Protein AF-A0A523V9A1-F1 (afdb_monomer_lite)

Structure (mmCIF, N/CA/C/O backbone):
data_AF-A0A523V9A1-F1
#
_entry.id   AF-A0A523V9A1-F1
#
loop_
_atom_site.group_PDB
_atom_site.id
_atom_site.type_symbol
_atom_site.label_atom_id
_atom_site.label_alt_id
_atom_site.label_comp_id
_atom_site.label_asym_id
_atom_site.label_entity_id
_atom_site.label_seq_id
_atom_site.pdbx_PDB_ins_code
_atom_site.Cartn_x
_atom_site.Cartn_y
_atom_site.Cartn_z
_atom_site.occupancy
_atom_site.B_iso_or_equiv
_atom_site.auth_seq_id
_atom_site.auth_comp_id
_atom_site.auth_asym_id
_atom_site.auth_atom_id
_atom_site.pdbx_PDB_model_num
ATOM 1 N N . MET A 1 1 ? -36.553 -9.693 14.184 1.00 57.09 1 MET A N 1
ATOM 2 C CA . MET A 1 1 ? -35.617 -10.616 14.860 1.00 57.09 1 MET A CA 1
ATOM 3 C C . MET A 1 1 ? -35.091 -9.866 16.069 1.00 57.09 1 MET A C 1
ATOM 5 O O . MET A 1 1 ? -34.384 -8.888 15.859 1.00 57.09 1 MET A O 1
ATOM 9 N N . SER A 1 2 ? -35.510 -10.232 17.284 1.00 58.56 2 SER A N 1
ATOM 10 C CA . SER A 1 2 ? -34.915 -9.674 18.503 1.00 58.56 2 SER A CA 1
ATOM 11 C C . SER A 1 2 ? -33.458 -10.123 18.578 1.00 58.56 2 SER A C 1
ATOM 13 O O . SER A 1 2 ? -33.131 -11.267 18.245 1.00 58.56 2 SER A O 1
ATOM 15 N N . ARG A 1 3 ? -32.565 -9.213 18.961 1.00 78.75 3 ARG A N 1
ATOM 16 C CA . ARG A 1 3 ? -31.188 -9.572 19.296 1.00 78.75 3 ARG A CA 1
ATOM 17 C C . ARG A 1 3 ? -31.178 -9.887 20.781 1.00 78.75 3 ARG A C 1
ATOM 19 O O . ARG A 1 3 ? -30.833 -9.022 21.558 1.00 78.75 3 ARG A O 1
ATOM 26 N N . ASP A 1 4 ? -31.614 -11.081 21.178 1.00 89.62 4 ASP A N 1
ATOM 27 C CA . ASP A 1 4 ? -31.551 -11.532 22.579 1.00 89.62 4 ASP A CA 1
ATOM 28 C C . ASP A 1 4 ? -30.144 -12.061 22.909 1.00 89.62 4 ASP A C 1
ATOM 30 O O . ASP A 1 4 ? -29.938 -13.245 23.189 1.00 89.62 4 ASP A O 1
ATOM 34 N N . PHE A 1 5 ? -29.144 -11.185 22.817 1.00 94.88 5 PHE A N 1
ATOM 35 C CA . PHE A 1 5 ? -27.746 -11.524 23.054 1.00 94.88 5 PHE A CA 1
ATOM 36 C C . PHE A 1 5 ? -27.387 -11.384 24.537 1.00 94.88 5 PHE A C 1
ATOM 38 O O . PHE A 1 5 ? -27.636 -10.362 25.176 1.00 94.88 5 PHE A O 1
ATOM 45 N N . LYS A 1 6 ? -26.738 -12.409 25.093 1.00 96.38 6 LYS A N 1
ATOM 46 C CA . LYS A 1 6 ? -26.170 -12.376 26.445 1.00 96.38 6 LYS A CA 1
ATOM 47 C C . LYS A 1 6 ? -24.732 -12.864 26.393 1.00 96.38 6 LYS A C 1
ATOM 49 O O . LYS A 1 6 ? -24.483 -13.990 25.966 1.00 96.38 6 LYS A O 1
ATOM 54 N N . GLY A 1 7 ? -23.808 -12.029 26.858 1.00 97.00 7 GLY A N 1
ATOM 55 C CA . GLY A 1 7 ? -22.405 -12.389 26.988 1.00 97.00 7 GLY A CA 1
ATOM 56 C C . GLY A 1 7 ? -22.193 -13.541 27.972 1.00 97.00 7 GLY A C 1
ATOM 57 O O . GLY A 1 7 ? -22.940 -13.704 28.940 1.00 97.00 7 GLY A O 1
ATOM 58 N N . SER A 1 8 ? -21.148 -14.339 27.748 1.00 98.00 8 SER A N 1
ATOM 59 C CA . SER A 1 8 ? -20.857 -15.545 28.540 1.00 98.00 8 SER A CA 1
ATOM 60 C C . SER A 1 8 ? -20.609 -15.277 30.030 1.00 98.00 8 SER A C 1
ATOM 62 O O . SER A 1 8 ? -20.878 -16.145 30.854 1.00 98.00 8 SER A O 1
ATOM 64 N N . LYS A 1 9 ? -20.153 -14.073 30.389 1.00 98.06 9 LYS A N 1
ATOM 65 C CA . LYS A 1 9 ? -19.881 -13.624 31.765 1.00 98.06 9 LYS A CA 1
ATOM 66 C C . LYS A 1 9 ? -20.969 -12.703 32.320 1.00 98.06 9 LYS A C 1
ATOM 68 O O . LYS A 1 9 ? -20.853 -12.211 33.444 1.00 98.06 9 LYS A O 1
ATOM 73 N N . TYR A 1 10 ? -22.041 -12.445 31.567 1.00 97.88 10 TYR A N 1
ATOM 74 C CA . TYR A 1 10 ? -23.097 -11.527 31.996 1.00 97.88 10 TYR A CA 1
ATOM 75 C C . TYR A 1 10 ? -23.791 -12.007 33.278 1.00 97.88 10 TYR A C 1
ATOM 77 O O . TYR A 1 10 ? -23.943 -11.228 34.215 1.00 97.88 10 TYR A O 1
ATOM 85 N N . ALA A 1 11 ? -24.163 -13.289 33.358 1.00 97.44 11 ALA A N 1
ATOM 86 C CA . ALA A 1 11 ? -24.919 -13.827 34.493 1.00 97.44 11 ALA A CA 1
ATOM 87 C C . ALA A 1 11 ? -24.170 -13.706 35.832 1.00 97.44 11 ALA A C 1
ATOM 89 O O . ALA A 1 11 ? -24.785 -13.373 36.843 1.00 97.44 11 ALA A O 1
ATOM 90 N N . GLU A 1 12 ? -22.856 -13.934 35.820 1.00 98.06 12 GLU A N 1
ATOM 91 C CA . GLU A 1 12 ? -21.980 -13.853 36.998 1.00 98.06 12 GLU A CA 1
ATOM 92 C C . GLU A 1 12 ? -21.682 -12.411 37.410 1.00 98.06 12 GLU A C 1
ATOM 94 O O . GLU A 1 12 ? -21.388 -12.136 38.569 1.00 98.06 12 GLU A O 1
ATOM 99 N N . THR A 1 13 ? -21.751 -11.479 36.458 1.00 97.75 13 THR A N 1
ATOM 100 C CA . THR A 1 13 ? -21.349 -10.092 36.687 1.00 97.75 13 THR A CA 1
ATOM 101 C C . THR A 1 13 ? -22.512 -9.126 36.766 1.00 97.75 13 THR A C 1
ATOM 103 O O . THR A 1 13 ? -22.253 -7.965 37.049 1.00 97.75 13 THR A O 1
ATOM 106 N N . LYS A 1 14 ? -23.761 -9.537 36.507 1.00 97.12 14 LYS A N 1
ATOM 107 C CA . LYS A 1 14 ? -24.939 -8.654 36.359 1.00 97.12 14 LYS A CA 1
ATOM 108 C C . LYS A 1 14 ? -25.148 -7.665 37.515 1.00 97.12 14 LYS A C 1
ATOM 110 O O . LYS A 1 14 ? -25.611 -6.557 37.265 1.00 97.12 14 LYS A O 1
ATOM 115 N N . ASP A 1 15 ? -24.749 -8.048 38.728 1.00 97.81 15 ASP A N 1
ATOM 116 C CA . ASP A 1 15 ? -24.923 -7.265 39.957 1.00 97.81 15 ASP A CA 1
ATOM 117 C C . ASP A 1 15 ? -23.703 -6.371 40.285 1.00 97.81 15 ASP A C 1
ATOM 119 O O . ASP A 1 15 ? -23.729 -5.628 41.263 1.00 97.81 15 ASP A O 1
ATOM 123 N N . LEU A 1 16 ? -22.637 -6.423 39.473 1.00 97.88 16 LEU A N 1
ATOM 124 C CA . LEU A 1 16 ? -21.429 -5.601 39.626 1.00 97.88 16 LEU A CA 1
ATOM 125 C C . LEU A 1 16 ? -21.593 -4.199 39.024 1.00 97.88 16 LEU A C 1
ATOM 127 O O . LEU A 1 16 ? -22.248 -4.026 37.987 1.00 97.88 16 LEU A O 1
ATOM 131 N N . ASP A 1 17 ? -20.904 -3.214 39.614 1.00 97.50 17 ASP A N 1
ATOM 132 C CA . ASP A 1 17 ? -20.808 -1.867 39.03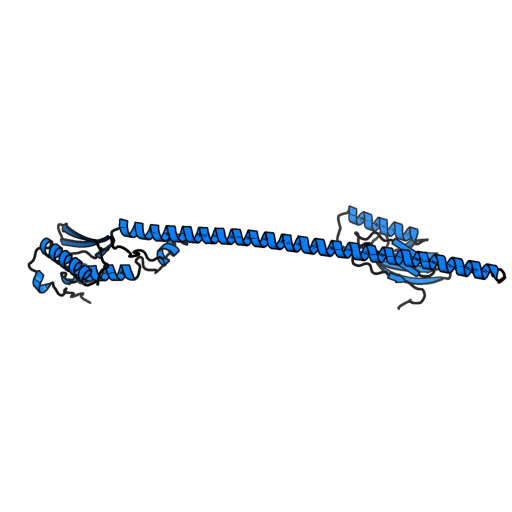8 1.00 97.50 17 ASP A CA 1
ATOM 133 C C . ASP A 1 17 ? -19.959 -1.876 37.757 1.00 97.50 17 ASP A C 1
ATOM 135 O O . ASP A 1 17 ? -19.010 -2.649 37.593 1.00 97.50 17 ASP A O 1
ATOM 139 N N . LEU A 1 18 ? -20.241 -0.941 36.848 1.00 97.69 18 LEU A N 1
ATOM 140 C CA . LEU A 1 18 ? -19.510 -0.814 35.588 1.00 97.69 18 LEU A CA 1
ATOM 141 C C . LEU A 1 18 ? -18.004 -0.578 35.800 1.00 97.69 18 LEU A C 1
ATOM 143 O O . LEU A 1 18 ? -17.189 -1.009 34.982 1.00 97.69 18 LEU A O 1
ATOM 147 N N . ALA A 1 19 ? -17.600 0.062 36.905 1.00 98.12 19 ALA A N 1
ATOM 148 C CA . ALA A 1 19 ? -16.185 0.225 37.228 1.00 98.12 19 ALA A CA 1
ATOM 149 C C . ALA A 1 19 ? -15.494 -1.112 37.547 1.00 98.12 19 ALA A C 1
ATOM 151 O O . ALA A 1 19 ? -14.312 -1.278 37.232 1.00 98.12 19 ALA A O 1
ATOM 152 N N . GLU A 1 20 ? -16.208 -2.065 38.149 1.00 98.25 20 GLU A N 1
ATOM 153 C CA . GLU A 1 20 ? -15.708 -3.411 38.441 1.00 98.25 20 GLU A CA 1
ATOM 154 C C . GLU A 1 20 ? -15.622 -4.239 37.161 1.00 98.25 20 GLU A C 1
ATOM 156 O O . GLU A 1 20 ? -14.578 -4.834 36.891 1.00 98.25 20 GLU A O 1
ATOM 161 N N . ILE A 1 21 ? -16.642 -4.163 36.303 1.00 98.25 21 ILE A N 1
ATOM 162 C CA . ILE A 1 21 ? -16.618 -4.774 34.965 1.00 98.25 21 ILE A CA 1
ATOM 163 C C . ILE A 1 21 ? -15.424 -4.256 34.163 1.00 98.25 21 ILE A C 1
ATOM 165 O O . ILE A 1 21 ? -14.657 -5.039 33.614 1.00 98.25 21 ILE A O 1
ATOM 169 N N . ALA A 1 22 ? -15.183 -2.943 34.157 1.00 98.38 22 ALA A N 1
ATOM 170 C CA . ALA A 1 22 ? -14.032 -2.371 33.468 1.00 98.38 22 ALA A CA 1
ATOM 171 C C . ALA A 1 22 ? -12.688 -2.879 34.031 1.00 98.38 22 ALA A C 1
ATOM 173 O O . ALA A 1 22 ? -11.691 -2.911 33.308 1.00 98.38 22 ALA A O 1
ATOM 174 N N . LYS A 1 23 ? -12.601 -3.253 35.316 1.00 98.50 23 LYS A N 1
ATOM 175 C CA . LYS A 1 23 ? -11.400 -3.910 35.872 1.00 98.50 23 LYS A CA 1
ATOM 176 C C . LYS A 1 23 ? -11.265 -5.341 35.350 1.00 98.50 23 LYS A C 1
ATOM 178 O O . LYS A 1 23 ? -10.160 -5.714 34.961 1.00 98.50 23 LYS A O 1
ATOM 183 N N . LEU A 1 24 ? -12.364 -6.095 35.295 1.00 98.38 24 LEU A N 1
ATOM 184 C CA . LEU A 1 24 ? -12.392 -7.463 34.770 1.00 98.38 24 LEU A CA 1
ATOM 185 C C . LEU A 1 24 ? -12.038 -7.511 33.276 1.00 98.38 24 LEU A C 1
ATOM 187 O O . LEU A 1 24 ? -11.145 -8.261 32.894 1.00 98.38 24 LEU A O 1
ATOM 191 N N . VAL A 1 25 ? -12.603 -6.619 32.456 1.00 98.44 25 VAL A N 1
ATOM 192 C CA . VAL A 1 25 ? -12.259 -6.479 31.026 1.00 98.44 25 VAL A CA 1
ATOM 193 C C . VAL A 1 25 ? -10.759 -6.226 30.843 1.00 98.44 25 VAL A C 1
ATOM 195 O O . VAL A 1 25 ? -10.104 -6.887 30.042 1.00 98.44 25 VAL A O 1
ATOM 198 N N . ARG A 1 26 ? -10.159 -5.317 31.627 1.00 98.69 26 ARG A N 1
ATOM 199 C CA . ARG A 1 26 ? -8.703 -5.081 31.575 1.00 98.69 26 ARG A CA 1
ATOM 200 C C . ARG A 1 26 ? -7.894 -6.318 31.978 1.00 98.69 26 ARG A C 1
ATOM 202 O O . ARG A 1 26 ? -6.799 -6.511 31.452 1.00 98.69 26 ARG A O 1
ATOM 209 N N . ALA A 1 27 ? -8.379 -7.111 32.933 1.00 98.44 27 ALA A N 1
ATOM 210 C CA . ALA A 1 27 ? -7.714 -8.339 33.361 1.00 98.44 27 ALA A CA 1
ATOM 211 C C . ALA A 1 27 ? -7.762 -9.412 32.263 1.00 98.44 27 ALA A C 1
ATOM 213 O O . ALA A 1 27 ? -6.731 -10.014 31.967 1.00 98.44 27 ALA A O 1
ATOM 214 N N . ASP A 1 28 ? -8.906 -9.576 31.603 1.00 98.50 28 ASP A N 1
ATOM 215 C CA . ASP A 1 28 ? -9.066 -10.505 30.484 1.00 98.50 28 ASP A CA 1
ATOM 216 C C . ASP A 1 28 ? -8.241 -10.103 29.265 1.00 98.50 28 ASP A C 1
ATOM 218 O O . ASP A 1 28 ? -7.576 -10.951 28.681 1.00 98.50 28 ASP A O 1
ATOM 222 N N . ILE A 1 29 ? -8.198 -8.813 28.911 1.00 98.50 29 ILE A N 1
ATOM 223 C CA . ILE A 1 29 ? -7.336 -8.332 27.820 1.00 98.50 29 ILE A CA 1
ATOM 224 C C . ILE A 1 29 ? -5.868 -8.670 28.121 1.00 98.50 29 ILE A C 1
ATOM 226 O O . ILE A 1 29 ? -5.145 -9.152 27.251 1.00 98.50 29 ILE A O 1
ATOM 230 N N . LYS A 1 30 ? -5.413 -8.487 29.369 1.00 98.50 30 LYS A N 1
ATOM 231 C CA . LYS A 1 30 ? -4.059 -8.899 29.780 1.00 98.50 30 LYS A CA 1
ATOM 232 C C . LYS A 1 30 ? -3.863 -10.414 29.697 1.00 98.50 30 LYS A C 1
ATOM 234 O O . LYS A 1 30 ? -2.776 -10.857 29.327 1.00 98.50 30 LYS A O 1
ATOM 239 N N . ALA A 1 31 ? -4.880 -11.199 30.045 1.00 98.31 31 ALA A N 1
ATOM 240 C CA . ALA A 1 31 ? -4.840 -12.651 29.917 1.00 98.31 31 ALA A CA 1
ATOM 241 C C . ALA A 1 31 ? -4.741 -13.081 28.444 1.00 98.31 31 ALA A C 1
ATOM 243 O O . ALA A 1 31 ? -3.895 -13.912 28.134 1.00 98.31 31 ALA A O 1
ATOM 244 N N . ALA A 1 32 ? -5.491 -12.447 27.539 1.00 98.31 32 ALA A N 1
ATOM 245 C CA . ALA A 1 32 ? -5.429 -12.680 26.096 1.00 98.31 32 ALA A CA 1
ATOM 246 C C . ALA A 1 32 ? -4.054 -12.317 25.501 1.00 98.31 32 ALA A C 1
ATOM 248 O O . ALA A 1 32 ? -3.497 -13.071 24.704 1.00 98.31 32 ALA A O 1
ATOM 249 N N . VAL A 1 33 ? -3.430 -11.218 25.950 1.00 98.31 33 VAL A N 1
ATOM 250 C CA . VAL A 1 33 ? -2.034 -10.886 25.585 1.00 98.31 33 VAL A CA 1
ATOM 251 C C . VAL A 1 33 ? -1.054 -11.955 26.087 1.00 98.31 33 VAL A C 1
ATOM 253 O O . VAL A 1 33 ? -0.094 -12.294 25.397 1.00 98.31 33 VAL A O 1
ATOM 256 N N . LYS A 1 34 ? -1.276 -12.508 27.287 1.00 98.12 34 LYS A N 1
ATOM 257 C CA . LYS A 1 34 ? -0.435 -13.578 27.849 1.00 98.12 34 LYS A CA 1
ATOM 258 C C . LYS A 1 34 ? -0.634 -14.916 27.126 1.00 98.12 34 LYS A C 1
ATOM 260 O O . LYS A 1 34 ? 0.340 -15.648 26.967 1.00 98.12 34 LYS A O 1
ATOM 265 N N . ALA A 1 35 ? -1.862 -15.222 26.713 1.00 98.12 35 ALA A N 1
ATOM 266 C CA . ALA A 1 35 ? -2.217 -16.422 25.958 1.00 98.12 35 ALA A CA 1
ATOM 267 C C . ALA A 1 35 ? -1.700 -16.381 24.510 1.00 98.12 35 ALA A C 1
ATOM 269 O O . ALA A 1 35 ? -1.465 -17.428 23.916 1.00 98.12 35 ALA A O 1
ATOM 270 N N . GLY A 1 36 ? -1.450 -15.181 23.976 1.00 97.88 36 GLY A N 1
ATOM 271 C CA . GLY A 1 36 ? -0.972 -14.974 22.609 1.00 97.88 36 GLY A CA 1
ATOM 272 C C . GLY A 1 36 ? -2.086 -14.699 21.599 1.00 97.88 36 GLY A C 1
ATOM 273 O O . GLY A 1 36 ? -1.794 -14.553 20.415 1.00 97.88 36 GLY A O 1
ATOM 274 N N . ASP A 1 37 ? -3.335 -14.568 22.053 1.00 98.00 37 ASP A N 1
ATOM 275 C CA . ASP A 1 37 ? -4.468 -14.186 21.201 1.00 98.00 37 ASP A CA 1
ATOM 276 C C . ASP A 1 37 ? -4.298 -12.752 20.671 1.00 98.00 37 ASP A C 1
ATOM 278 O O . ASP A 1 37 ? -4.617 -12.446 19.515 1.00 98.00 37 ASP A O 1
ATOM 282 N N . LEU A 1 38 ? -3.725 -11.884 21.514 1.00 98.12 38 LEU A N 1
ATOM 283 C CA . LEU A 1 38 ? -3.325 -10.518 21.186 1.00 98.12 38 LEU A CA 1
ATOM 284 C C . LEU A 1 38 ? -1.790 -10.401 21.089 1.00 98.12 38 LEU A C 1
ATOM 286 O O . LEU A 1 38 ? -1.081 -11.030 21.881 1.00 98.12 38 LEU A O 1
ATOM 290 N N . PRO A 1 39 ? -1.248 -9.562 20.182 1.00 98.00 39 PRO A N 1
ATOM 291 C CA . PRO A 1 39 ? 0.193 -9.348 20.065 1.00 98.00 39 PRO A CA 1
ATOM 292 C C . PRO A 1 39 ? 0.844 -8.881 21.374 1.00 98.00 39 PRO A C 1
ATOM 294 O O . PRO A 1 39 ? 0.275 -8.093 22.143 1.00 98.00 39 PRO A O 1
ATOM 297 N N . LYS A 1 40 ? 2.077 -9.338 21.622 1.00 98.00 40 LYS A N 1
ATOM 298 C CA . LYS A 1 40 ? 2.853 -8.932 22.801 1.00 98.00 40 LYS A CA 1
ATOM 299 C C . LYS A 1 40 ? 3.091 -7.421 22.785 1.00 98.00 40 LYS A C 1
ATOM 301 O O . LYS A 1 40 ? 3.484 -6.857 21.772 1.00 98.00 40 LYS A O 1
ATOM 306 N N . GLY A 1 41 ? 2.881 -6.777 23.932 1.00 97.19 41 GLY A N 1
ATOM 307 C CA . GLY A 1 41 ? 3.038 -5.326 24.073 1.00 97.19 41 GLY A CA 1
ATOM 308 C C . GLY A 1 41 ? 1.792 -4.511 23.719 1.00 97.19 41 GLY A C 1
ATOM 309 O O . GLY A 1 41 ? 1.856 -3.287 23.780 1.00 97.19 41 GLY A O 1
ATOM 310 N N . THR A 1 42 ? 0.661 -5.156 23.406 1.00 98.38 42 THR A N 1
ATOM 311 C CA . THR A 1 42 ? -0.611 -4.450 23.194 1.00 98.38 42 THR A CA 1
ATOM 312 C C . THR A 1 42 ? -1.021 -3.678 24.453 1.00 98.38 42 THR A C 1
ATOM 314 O O . THR A 1 42 ? -1.140 -4.256 25.538 1.00 98.38 42 THR A O 1
ATOM 317 N N . LYS A 1 43 ? -1.251 -2.368 24.314 1.00 98.50 43 LYS A N 1
ATOM 318 C CA . LYS A 1 43 ? -1.756 -1.485 25.373 1.00 98.50 43 LYS A CA 1
ATOM 319 C C . LYS A 1 43 ? -3.184 -1.064 25.055 1.00 98.50 43 LYS A C 1
ATOM 321 O O . LYS A 1 43 ? -3.491 -0.655 23.937 1.00 98.50 43 LYS A O 1
ATOM 326 N N . THR A 1 44 ? -4.045 -1.125 26.065 1.00 98.50 44 THR A N 1
ATOM 327 C CA . THR A 1 44 ? -5.465 -0.782 25.943 1.00 98.50 44 THR A CA 1
ATOM 328 C C . THR A 1 44 ? -5.906 0.175 27.045 1.00 98.50 44 THR A C 1
ATOM 330 O O . THR A 1 44 ? -5.554 -0.007 28.213 1.00 98.50 44 THR A O 1
ATOM 333 N N . SER A 1 45 ? -6.747 1.146 26.697 1.00 98.38 45 SER A N 1
ATOM 334 C CA . SER A 1 45 ? -7.459 2.031 27.614 1.00 98.38 45 SER A CA 1
ATOM 335 C C . SER A 1 45 ? -8.935 1.649 27.634 1.00 98.38 45 SER A C 1
ATOM 337 O O . SER A 1 45 ? -9.632 1.802 26.640 1.00 98.38 45 SER A O 1
ATOM 339 N N . VAL A 1 46 ? -9.421 1.153 28.770 1.00 98.56 46 VAL A N 1
ATOM 340 C CA . VAL A 1 46 ? -10.859 0.921 28.974 1.00 98.56 46 VAL A CA 1
ATOM 341 C C . VAL A 1 46 ? -11.416 2.124 29.722 1.00 98.56 46 VAL A C 1
ATOM 343 O O . VAL A 1 46 ? -10.952 2.413 30.831 1.00 98.56 46 VAL A O 1
ATOM 346 N N . ARG A 1 47 ? -12.373 2.838 29.130 1.00 98.38 47 ARG A N 1
ATOM 347 C CA . ARG A 1 47 ? -13.002 4.029 29.717 1.00 98.38 47 ARG A CA 1
ATOM 348 C C . ARG A 1 47 ? -14.489 3.796 29.920 1.00 98.38 47 ARG A C 1
ATOM 350 O O . ARG A 1 47 ? -15.139 3.184 29.082 1.00 98.38 47 ARG A O 1
ATOM 357 N N . ILE A 1 48 ? -14.997 4.308 31.037 1.00 98.38 48 ILE A N 1
ATOM 358 C CA . ILE A 1 48 ? -16.427 4.337 31.337 1.00 98.38 48 ILE A CA 1
ATOM 359 C C . ILE A 1 48 ? -16.951 5.758 31.158 1.00 98.38 48 ILE A C 1
ATOM 361 O O . ILE A 1 48 ? -16.237 6.726 31.428 1.00 98.38 48 ILE A O 1
ATOM 365 N N . SER A 1 49 ? -18.196 5.906 30.732 1.00 98.00 49 SER A N 1
ATOM 366 C CA . SER A 1 49 ? -18.912 7.182 30.776 1.00 98.00 49 SER A CA 1
ATOM 367 C C . SER A 1 49 ? -20.335 6.939 31.254 1.00 98.00 49 SER A C 1
ATOM 369 O O . SER A 1 49 ? -20.948 5.943 30.890 1.00 98.00 49 SER A O 1
ATOM 371 N N . ARG A 1 50 ? -20.848 7.822 32.111 1.00 97.56 50 ARG A N 1
ATOM 372 C CA . ARG A 1 50 ? -22.214 7.759 32.646 1.00 97.56 50 ARG A CA 1
ATOM 373 C C . ARG A 1 50 ? -22.951 9.022 32.219 1.00 97.56 50 ARG A C 1
ATOM 375 O O . ARG A 1 50 ? -22.383 10.108 32.301 1.00 97.56 50 ARG A O 1
ATOM 382 N N . TYR A 1 51 ? -24.183 8.877 31.759 1.00 96.25 51 TYR A N 1
ATOM 383 C CA . TYR A 1 51 ? -25.044 9.971 31.313 1.00 96.25 51 TYR A CA 1
ATOM 384 C C . TYR A 1 51 ? -26.495 9.683 31.716 1.00 96.25 51 TYR A C 1
ATOM 386 O O . TYR A 1 51 ? -26.820 8.574 32.129 1.00 96.25 51 TYR A O 1
ATOM 394 N N . SER A 1 52 ? -27.380 10.679 31.630 1.00 93.56 52 SER A N 1
ATOM 395 C CA . SER A 1 52 ? -28.722 10.624 32.240 1.00 93.56 52 SER A CA 1
ATOM 396 C C . SER A 1 52 ? -29.598 9.446 31.795 1.00 93.56 52 SER A C 1
ATOM 398 O O . SER A 1 52 ? -30.517 9.079 32.515 1.00 93.56 52 SER A O 1
ATOM 400 N N . MET A 1 53 ? -29.314 8.849 30.635 1.00 91.12 53 MET A N 1
ATOM 401 C CA . MET A 1 53 ? -30.094 7.756 30.041 1.00 91.12 53 MET A CA 1
ATOM 402 C C . MET A 1 53 ? -29.278 6.478 29.814 1.00 91.12 53 MET A C 1
ATOM 404 O O . MET A 1 53 ? -29.705 5.599 29.070 1.00 91.12 53 MET A O 1
ATOM 408 N N . GLY A 1 54 ? -28.088 6.361 30.407 1.00 94.88 54 GLY A N 1
ATOM 409 C CA . GLY A 1 54 ? -27.281 5.165 30.220 1.00 94.88 54 GLY A CA 1
ATOM 410 C C . GLY A 1 54 ? -25.821 5.313 30.608 1.00 94.88 54 GLY A C 1
ATOM 411 O O . GLY A 1 54 ? -25.386 6.242 31.290 1.00 94.88 54 GLY A O 1
ATOM 412 N N . GLN A 1 55 ? -25.049 4.334 30.169 1.00 97.69 55 GLN A N 1
ATOM 413 C CA . GLN A 1 55 ? -23.628 4.249 30.441 1.00 97.69 55 GLN A CA 1
ATOM 414 C C . GLN A 1 55 ? -22.921 3.598 29.260 1.00 97.69 55 GLN A C 1
ATOM 416 O O . GLN A 1 55 ? -23.515 2.793 28.542 1.00 97.69 55 GLN A O 1
ATOM 421 N N . SER A 1 56 ? -21.654 3.938 29.059 1.00 97.88 56 SER A N 1
ATOM 422 C CA . SER A 1 56 ? -20.808 3.310 28.055 1.00 97.88 56 SER A CA 1
ATOM 423 C C . SER A 1 56 ? -19.511 2.771 28.639 1.00 97.88 56 SER A C 1
ATOM 425 O O . SER A 1 56 ? -18.988 3.297 29.625 1.00 97.88 56 SER A O 1
ATOM 427 N N . LEU A 1 57 ? -19.002 1.713 28.014 1.00 98.38 57 LEU A N 1
ATOM 428 C CA . LEU A 1 57 ? -17.703 1.111 28.263 1.00 98.38 57 LEU A CA 1
ATOM 429 C C . LEU A 1 57 ? -17.012 0.916 26.912 1.00 98.38 57 LEU A C 1
ATOM 431 O O . LEU A 1 57 ? -17.406 0.072 26.113 1.00 98.38 57 LEU A O 1
ATOM 435 N N . THR A 1 58 ? -15.976 1.711 26.662 1.00 98.44 58 THR A N 1
ATOM 436 C CA . THR A 1 58 ? -15.217 1.687 25.405 1.00 98.44 58 THR A CA 1
ATOM 437 C C . THR A 1 58 ? -13.806 1.183 25.671 1.00 98.44 58 THR A C 1
ATOM 439 O O . THR A 1 58 ? -13.125 1.688 26.571 1.00 98.44 58 THR A O 1
ATOM 442 N N . ALA A 1 59 ? -13.360 0.202 24.888 1.00 98.56 59 ALA A N 1
ATOM 443 C CA . ALA A 1 59 ? -12.008 -0.339 24.931 1.00 98.56 59 ALA A CA 1
ATOM 444 C C . ALA A 1 59 ? -11.193 0.186 23.740 1.00 98.56 59 ALA A C 1
ATOM 446 O O . ALA A 1 59 ? -11.385 -0.216 22.599 1.00 98.56 59 ALA A O 1
ATOM 447 N N . THR A 1 60 ? -10.256 1.092 23.997 1.00 98.62 60 THR A N 1
ATOM 448 C CA . THR A 1 60 ? -9.404 1.678 22.957 1.00 98.62 60 THR A CA 1
ATOM 449 C C . THR A 1 60 ? -8.018 1.047 22.980 1.00 98.62 60 THR A C 1
ATOM 451 O O . THR A 1 60 ? -7.341 1.075 24.007 1.00 98.62 60 THR A O 1
ATOM 454 N N . ILE A 1 61 ? -7.560 0.511 21.855 1.00 98.69 61 ILE A N 1
ATOM 455 C CA . ILE A 1 61 ? -6.201 -0.001 21.676 1.00 98.69 61 ILE A CA 1
ATOM 456 C C . ILE A 1 61 ? -5.291 1.182 21.344 1.00 98.69 61 ILE A C 1
ATOM 458 O O . ILE A 1 61 ? -5.409 1.794 20.284 1.00 98.69 61 ILE A O 1
ATOM 462 N N . THR A 1 62 ? -4.401 1.528 22.271 1.00 98.50 62 THR A N 1
ATOM 463 C CA . THR A 1 62 ? -3.517 2.697 22.146 1.00 98.50 62 THR A CA 1
ATOM 464 C C . THR A 1 62 ? -2.176 2.352 21.509 1.00 98.50 62 THR A C 1
ATOM 466 O O . THR A 1 62 ? -1.502 3.219 20.968 1.00 98.50 62 THR A O 1
ATOM 469 N N . GLU A 1 63 ? -1.751 1.093 21.610 1.00 98.19 63 GLU A N 1
ATOM 470 C CA . GLU A 1 63 ? -0.489 0.625 21.041 1.00 98.19 63 GLU A CA 1
ATOM 471 C C . GLU A 1 63 ? -0.576 -0.874 20.755 1.00 98.19 63 GLU A C 1
ATOM 473 O O . GLU A 1 63 ? -1.088 -1.628 21.582 1.00 98.19 63 GLU A O 1
ATOM 478 N N . CYS A 1 64 ? -0.066 -1.308 19.604 1.00 97.94 64 CYS A N 1
ATOM 479 C CA . CYS A 1 64 ? 0.060 -2.718 19.242 1.00 97.94 64 CYS A CA 1
ATOM 480 C C . CYS A 1 64 ? 1.325 -2.893 18.378 1.00 97.94 64 CYS A C 1
ATOM 482 O O . CYS A 1 64 ? 1.271 -2.679 17.167 1.00 97.94 64 CYS A O 1
ATOM 484 N N . PRO A 1 65 ? 2.493 -3.171 18.987 1.00 97.19 65 PRO A N 1
ATOM 485 C CA . PRO A 1 65 ? 3.763 -3.204 18.264 1.00 97.19 65 PRO A CA 1
ATOM 486 C C . PRO A 1 65 ? 3.781 -4.236 17.131 1.00 97.19 65 PRO A C 1
ATOM 488 O O . PRO A 1 65 ? 3.352 -5.374 17.316 1.00 97.19 65 PRO A O 1
ATOM 491 N N . GLY A 1 66 ? 4.317 -3.842 15.972 1.00 95.75 66 GLY A N 1
ATOM 492 C CA . GLY A 1 66 ? 4.450 -4.706 14.792 1.00 95.75 66 GLY A CA 1
ATOM 493 C C . GLY A 1 66 ? 3.157 -4.938 14.006 1.00 95.75 66 GLY A C 1
ATOM 494 O O . GLY A 1 66 ? 3.175 -5.677 13.027 1.00 95.75 66 GLY A O 1
ATOM 495 N N . LEU A 1 67 ? 2.046 -4.319 14.413 1.00 97.75 67 LEU A N 1
ATOM 496 C CA . LEU A 1 67 ? 0.775 -4.411 13.710 1.00 97.75 67 LEU A CA 1
ATOM 497 C C . LEU A 1 67 ? 0.584 -3.202 12.789 1.00 97.75 67 LEU A C 1
ATOM 499 O O . LEU A 1 67 ? 0.550 -2.063 13.253 1.00 97.75 67 LEU A O 1
ATOM 503 N N . ILE A 1 68 ? 0.377 -3.466 11.501 1.00 97.62 68 ILE A N 1
ATOM 504 C CA . ILE A 1 68 ? -0.084 -2.461 10.540 1.00 97.62 68 ILE A CA 1
ATOM 505 C C . ILE A 1 68 ? -1.604 -2.352 10.685 1.00 97.62 68 ILE A C 1
ATOM 507 O O . ILE A 1 68 ? -2.331 -3.304 10.396 1.00 97.62 68 ILE A O 1
ATOM 511 N N . VAL A 1 69 ? -2.085 -1.212 11.181 1.00 98.12 69 VAL A N 1
ATOM 512 C CA . VAL A 1 69 ? -3.501 -1.008 11.520 1.00 98.12 69 VAL A CA 1
ATOM 513 C C . VAL A 1 69 ? -4.332 -0.739 10.274 1.00 98.12 69 VAL A C 1
ATOM 515 O O . VAL A 1 69 ? -5.357 -1.384 10.054 1.00 98.12 69 VAL A O 1
ATOM 518 N N . ALA A 1 70 ? -3.888 0.209 9.454 1.00 98.31 70 ALA A N 1
ATOM 519 C CA . ALA A 1 70 ? -4.602 0.600 8.251 1.00 98.31 70 ALA A CA 1
ATOM 520 C C . ALA A 1 70 ? -4.415 -0.432 7.135 1.00 98.31 70 ALA A C 1
ATOM 522 O O . ALA A 1 70 ? -3.347 -1.021 6.984 1.00 98.31 70 ALA A O 1
ATOM 523 N N . ASN A 1 71 ? -5.457 -0.646 6.337 1.00 98.38 71 ASN A N 1
ATOM 524 C CA . ASN A 1 71 ? -5.361 -1.489 5.155 1.00 98.38 71 ASN A CA 1
ATOM 525 C C . ASN A 1 71 ? -4.494 -0.801 4.076 1.00 98.38 71 ASN A C 1
ATOM 527 O O . ASN A 1 71 ? -4.894 0.261 3.589 1.00 98.38 71 ASN A O 1
ATOM 531 N N . PRO A 1 72 ? -3.352 -1.386 3.657 1.00 98.31 72 PRO A N 1
ATOM 532 C CA . PRO A 1 72 ? -2.477 -0.765 2.664 1.00 98.31 72 PRO A CA 1
ATOM 533 C C . PRO A 1 72 ? -3.162 -0.479 1.328 1.00 98.31 72 PRO A C 1
ATOM 535 O O . PRO A 1 72 ? -2.950 0.587 0.755 1.00 98.31 72 PRO A O 1
ATOM 538 N N . ASP A 1 73 ? -4.034 -1.378 0.866 1.00 98.19 73 ASP A N 1
ATOM 539 C CA . ASP A 1 73 ? -4.757 -1.202 -0.398 1.00 98.19 73 ASP A CA 1
ATOM 540 C C . ASP A 1 73 ? -5.749 -0.042 -0.314 1.00 98.19 73 ASP A C 1
ATOM 542 O O . ASP A 1 73 ? -5.940 0.695 -1.280 1.00 98.19 73 ASP A O 1
ATOM 546 N N . ARG A 1 74 ? -6.357 0.156 0.863 1.00 98.12 74 ARG A N 1
ATOM 547 C CA . ARG A 1 74 ? -7.248 1.292 1.105 1.00 98.12 74 ARG A CA 1
ATOM 548 C C . ARG A 1 74 ? -6.472 2.605 1.104 1.00 98.12 74 ARG A C 1
ATOM 550 O O . ARG A 1 74 ? -6.907 3.547 0.457 1.00 98.12 74 ARG A O 1
ATOM 557 N N . VAL A 1 75 ? -5.323 2.649 1.781 1.00 98.25 75 VAL A N 1
ATOM 558 C CA . VAL A 1 75 ? -4.457 3.840 1.800 1.00 98.25 75 VAL A CA 1
ATOM 559 C C . VAL A 1 75 ? -3.982 4.183 0.392 1.00 98.25 75 VAL A C 1
ATOM 561 O O . VAL A 1 75 ? -4.002 5.350 0.016 1.00 98.25 75 VAL A O 1
ATOM 564 N N . ARG A 1 76 ? -3.607 3.177 -0.405 1.00 97.81 76 ARG A N 1
ATOM 565 C CA . ARG A 1 76 ? -3.243 3.372 -1.810 1.00 97.81 76 ARG A CA 1
ATOM 566 C C . ARG A 1 76 ? -4.405 3.931 -2.627 1.00 97.81 76 ARG A C 1
ATOM 568 O O . ARG A 1 76 ? -4.220 4.911 -3.335 1.00 97.81 76 ARG A O 1
ATOM 575 N N . PHE A 1 77 ? -5.598 3.353 -2.490 1.00 98.00 77 PHE A N 1
ATOM 576 C CA . PHE A 1 77 ? -6.796 3.862 -3.156 1.00 98.00 77 PHE A CA 1
ATOM 577 C C . PHE A 1 77 ? -7.077 5.324 -2.785 1.00 98.00 77 PHE A C 1
ATOM 579 O O . PHE A 1 77 ? -7.314 6.132 -3.671 1.00 98.00 77 PHE A O 1
ATOM 586 N N . ASP A 1 78 ? -7.004 5.676 -1.498 1.00 97.25 78 ASP A N 1
ATOM 587 C CA . ASP A 1 78 ? -7.259 7.046 -1.035 1.00 97.25 78 ASP A CA 1
ATOM 588 C C . ASP A 1 78 ? -6.185 8.046 -1.534 1.00 97.25 78 ASP A C 1
ATOM 590 O O . ASP A 1 78 ? -6.459 9.242 -1.613 1.00 97.25 78 ASP A O 1
ATOM 594 N N . LEU A 1 79 ? -4.970 7.582 -1.869 1.00 96.12 79 LEU A N 1
ATOM 595 C CA . LEU A 1 79 ? -3.927 8.394 -2.514 1.00 96.12 79 LEU A CA 1
ATOM 596 C C . LEU A 1 79 ? -4.181 8.580 -4.015 1.00 96.12 79 LEU A C 1
ATOM 598 O O . LEU A 1 79 ? -4.006 9.684 -4.528 1.00 96.12 79 LEU A O 1
ATOM 602 N N . ASP A 1 80 ? -4.591 7.512 -4.700 1.00 96.94 80 ASP A N 1
ATOM 603 C CA . ASP A 1 80 ? -4.825 7.507 -6.146 1.00 96.94 80 ASP A CA 1
ATOM 604 C C . ASP A 1 80 ? -6.144 8.225 -6.521 1.00 96.94 80 ASP A C 1
ATOM 606 O O . ASP A 1 80 ? -6.206 8.911 -7.543 1.00 96.94 80 ASP A O 1
ATOM 610 N N . ASP A 1 81 ? -7.190 8.099 -5.695 1.00 97.69 81 ASP A N 1
ATOM 611 C CA . ASP A 1 81 ? -8.507 8.727 -5.874 1.00 97.69 81 ASP A CA 1
ATOM 612 C C . ASP A 1 81 ? -9.111 9.205 -4.529 1.00 97.69 81 ASP A C 1
ATOM 614 O O . ASP A 1 81 ? -9.972 8.537 -3.945 1.00 97.69 81 ASP A O 1
ATOM 618 N N . PRO A 1 82 ? -8.714 10.395 -4.026 1.00 96.00 82 PRO A N 1
ATOM 619 C CA . PRO A 1 82 ? -9.166 10.926 -2.732 1.00 96.00 82 PRO A CA 1
ATOM 620 C C . PRO A 1 82 ? -10.678 11.172 -2.616 1.00 96.00 82 PRO A C 1
ATOM 622 O O . PRO A 1 82 ? -11.198 11.360 -1.513 1.00 96.00 82 PRO A O 1
ATOM 625 N N . HIS A 1 83 ? -11.387 11.233 -3.745 1.00 96.56 83 HIS A N 1
ATOM 626 C CA . HIS A 1 83 ? -12.836 11.440 -3.802 1.00 96.56 83 HIS A CA 1
ATOM 627 C C . HIS A 1 83 ? -13.594 10.174 -4.218 1.00 96.56 83 HIS A C 1
ATOM 629 O O . HIS A 1 83 ? -14.825 10.189 -4.295 1.00 96.56 83 HIS A O 1
ATOM 635 N N . GLY A 1 84 ? -12.869 9.083 -4.458 1.00 96.69 84 GLY A N 1
ATOM 636 C CA . GLY A 1 84 ? -13.414 7.808 -4.869 1.00 96.69 84 GLY A CA 1
ATOM 637 C C . GLY A 1 84 ? -14.182 7.101 -3.758 1.00 96.69 84 GLY A C 1
ATOM 638 O O . GLY A 1 84 ? -13.898 7.214 -2.563 1.00 96.69 84 GLY A O 1
ATOM 639 N N . HIS A 1 85 ? -15.156 6.294 -4.166 1.00 96.94 85 HIS A N 1
ATOM 640 C CA . HIS A 1 85 ? -15.826 5.353 -3.278 1.00 96.94 85 HIS A CA 1
ATOM 641 C C . HIS A 1 85 ? -15.231 3.959 -3.467 1.00 96.94 85 HIS A C 1
ATOM 643 O O . HIS A 1 85 ? -15.117 3.471 -4.588 1.00 96.94 85 HIS A O 1
ATOM 649 N N . THR A 1 86 ? -14.901 3.286 -2.366 1.00 97.56 86 THR A N 1
ATOM 650 C CA . THR A 1 86 ? -14.430 1.898 -2.395 1.00 97.56 86 THR A CA 1
ATOM 651 C C . THR A 1 86 ? -15.010 1.089 -1.244 1.00 97.56 86 THR A C 1
ATOM 653 O O . THR A 1 86 ? -15.311 1.622 -0.173 1.00 97.56 86 THR A O 1
ATOM 656 N N . THR A 1 87 ? -15.156 -0.214 -1.476 1.00 98.00 87 THR A N 1
ATOM 657 C CA . THR A 1 87 ? -15.583 -1.213 -0.489 1.00 98.00 87 THR A CA 1
ATOM 658 C C . THR A 1 87 ? -14.407 -1.823 0.272 1.00 98.00 87 THR A C 1
ATOM 660 O O . THR A 1 87 ? -14.611 -2.732 1.075 1.00 98.00 87 THR A O 1
ATOM 663 N N . LEU A 1 88 ? -13.174 -1.372 0.009 1.00 98.06 88 LEU A N 1
ATOM 664 C CA . LEU A 1 88 ? -11.997 -1.835 0.739 1.00 98.06 88 LEU A CA 1
ATOM 665 C C . LEU A 1 88 ? -12.146 -1.518 2.237 1.00 98.06 88 LEU A C 1
ATOM 667 O O . LEU A 1 88 ? -12.491 -0.380 2.583 1.00 98.06 88 LEU A O 1
ATOM 671 N N . PRO A 1 89 ? -11.881 -2.493 3.128 1.00 98.06 89 PRO A N 1
ATOM 672 C CA . PRO A 1 89 ? -11.993 -2.281 4.563 1.00 98.06 89 PRO A CA 1
ATOM 673 C C . PRO A 1 89 ? -10.954 -1.262 5.034 1.00 98.06 89 PRO A C 1
ATOM 675 O O . PRO A 1 89 ? -9.848 -1.207 4.497 1.00 98.06 89 PRO A O 1
ATOM 678 N N . LEU A 1 90 ? -11.311 -0.473 6.052 1.00 97.81 90 LEU A N 1
ATOM 679 C CA . LEU A 1 90 ? -10.422 0.535 6.642 1.00 97.81 90 LEU A CA 1
ATOM 680 C C . LEU A 1 90 ? -9.248 -0.105 7.395 1.00 97.81 90 LEU A C 1
ATOM 682 O O . LEU A 1 90 ? -8.115 0.371 7.320 1.00 97.81 90 LEU A O 1
ATOM 686 N N . LEU A 1 91 ? -9.527 -1.195 8.109 1.00 98.38 91 LEU A N 1
ATOM 687 C CA . LEU A 1 91 ? -8.550 -1.924 8.906 1.00 98.38 91 LEU A CA 1
ATOM 688 C C . LEU A 1 91 ? -7.936 -3.068 8.103 1.00 98.38 91 LEU A C 1
ATOM 690 O O . LEU A 1 91 ? -8.607 -3.705 7.288 1.00 98.38 91 LEU A O 1
ATOM 694 N N . SER A 1 92 ? -6.667 -3.363 8.377 1.00 98.31 92 SER A N 1
ATOM 695 C CA . SER A 1 92 ? -6.036 -4.587 7.890 1.00 98.31 92 SER A CA 1
ATOM 696 C C . SER A 1 92 ? -6.742 -5.832 8.468 1.00 98.31 92 SER A C 1
ATOM 698 O O . SER A 1 92 ? -7.411 -5.748 9.509 1.00 98.31 92 SER A O 1
ATOM 700 N N . PRO A 1 93 ? -6.611 -7.013 7.836 1.00 98.25 93 PRO A N 1
ATOM 701 C CA . PRO A 1 93 ? -7.190 -8.249 8.369 1.00 98.25 93 PRO A CA 1
ATOM 702 C C . PRO A 1 93 ? -6.718 -8.571 9.796 1.00 98.25 93 PRO A C 1
ATOM 704 O O . PRO A 1 93 ? -7.527 -8.927 10.654 1.00 98.25 93 PRO A O 1
ATOM 707 N N . ASP A 1 94 ? -5.430 -8.368 10.084 1.00 98.06 94 ASP A N 1
ATOM 708 C CA . ASP A 1 94 ? -4.868 -8.599 11.417 1.00 98.06 94 ASP A CA 1
ATOM 709 C C . ASP A 1 94 ? -5.394 -7.594 12.445 1.00 98.06 94 ASP A C 1
ATOM 711 O O . ASP A 1 94 ? -5.725 -7.971 13.571 1.00 98.06 94 ASP A O 1
ATOM 715 N N . ALA A 1 95 ? -5.533 -6.325 12.056 1.00 98.19 95 ALA A N 1
ATOM 716 C CA . ALA A 1 95 ? -6.112 -5.293 12.905 1.00 98.19 95 ALA A CA 1
ATOM 717 C C . ALA A 1 95 ? -7.591 -5.566 13.208 1.00 98.19 95 ALA A C 1
ATOM 719 O O . ALA A 1 95 ? -8.020 -5.435 14.355 1.00 98.19 95 ALA A O 1
ATOM 720 N N . THR A 1 96 ? -8.344 -6.039 12.213 1.00 98.38 96 THR A N 1
ATOM 721 C CA . THR A 1 96 ? -9.738 -6.476 12.372 1.00 98.38 96 THR A CA 1
ATOM 722 C C . THR A 1 96 ? -9.842 -7.632 13.366 1.00 98.38 96 THR A C 1
ATOM 724 O O . THR A 1 96 ? -10.693 -7.602 14.253 1.00 98.38 96 THR A O 1
ATOM 727 N N . ARG A 1 97 ? -8.939 -8.620 13.287 1.00 98.31 97 ARG A N 1
ATOM 728 C CA . ARG A 1 97 ? -8.877 -9.735 14.245 1.00 98.31 97 ARG A CA 1
ATOM 729 C C . ARG A 1 97 ? -8.588 -9.251 15.667 1.00 98.31 97 ARG A C 1
ATOM 731 O O . ARG A 1 97 ? -9.241 -9.696 16.604 1.00 98.31 97 ARG A O 1
ATOM 738 N N . VAL A 1 98 ? -7.628 -8.339 15.836 1.00 98.44 98 VAL A N 1
ATOM 739 C CA . VAL A 1 98 ? -7.272 -7.767 17.146 1.00 98.44 98 VAL A CA 1
ATOM 740 C C . VAL A 1 98 ? -8.452 -7.011 17.762 1.00 98.44 98 VAL A C 1
ATOM 742 O O . VAL A 1 98 ? -8.760 -7.221 18.934 1.00 98.44 98 VAL A O 1
ATOM 745 N N . VAL A 1 99 ? -9.139 -6.174 16.978 1.00 98.38 99 VAL A N 1
ATOM 746 C CA . VAL A 1 99 ? -10.357 -5.479 17.422 1.00 98.38 99 VAL A CA 1
ATOM 747 C C . VAL A 1 99 ? -11.448 -6.481 17.783 1.00 98.38 99 VAL A C 1
ATOM 749 O O . VAL A 1 99 ? -12.048 -6.336 18.843 1.00 98.38 99 VAL A O 1
ATOM 752 N N . GLY A 1 100 ? -11.643 -7.521 16.967 1.00 98.19 100 GLY A N 1
ATOM 753 C CA . GLY A 1 100 ? -12.590 -8.605 17.229 1.00 98.19 100 GLY A CA 1
ATOM 754 C C . GLY A 1 100 ? -12.357 -9.276 18.582 1.00 98.19 100 GLY A C 1
ATOM 755 O O . GLY A 1 100 ? -13.275 -9.347 19.383 1.00 98.19 100 GLY A O 1
ATOM 756 N N . VAL A 1 101 ? -11.116 -9.648 18.911 1.00 98.50 101 VAL A N 1
ATOM 757 C CA . VAL A 1 101 ? -10.796 -10.262 20.215 1.00 98.50 101 VAL A CA 1
ATOM 758 C C . VAL A 1 101 ? -11.116 -9.323 21.386 1.00 98.50 101 VAL A C 1
ATOM 760 O O . VAL A 1 101 ? -11.671 -9.750 22.398 1.00 98.50 101 VAL A O 1
ATOM 763 N N . VAL A 1 102 ? -10.780 -8.033 21.281 1.00 98.44 102 VAL A N 1
ATOM 764 C CA . VAL A 1 102 ? -11.082 -7.056 22.345 1.00 98.44 102 VAL A CA 1
ATOM 765 C C . VAL A 1 102 ? -12.591 -6.794 22.452 1.00 98.44 102 VAL A C 1
ATOM 767 O O . VAL A 1 102 ? -13.109 -6.616 23.562 1.00 98.44 102 VAL A O 1
ATOM 770 N N . GLN A 1 103 ? -13.295 -6.797 21.320 1.00 98.19 103 GLN A N 1
ATOM 771 C CA . GLN A 1 103 ? -14.748 -6.692 21.248 1.00 98.19 103 GLN A CA 1
ATOM 772 C C . GLN A 1 103 ? -15.408 -7.903 21.915 1.00 98.19 103 GLN A C 1
ATOM 774 O O . GLN A 1 103 ? -16.197 -7.706 22.830 1.00 98.19 103 GLN A O 1
ATOM 779 N N . ASP A 1 104 ? -15.002 -9.127 21.575 1.00 97.94 104 ASP A N 1
ATOM 780 C CA . ASP A 1 104 ? -15.523 -10.373 22.151 1.00 97.94 104 ASP A CA 1
ATOM 781 C C . ASP A 1 104 ? -15.341 -10.416 23.676 1.00 97.94 104 ASP A C 1
ATOM 783 O O . ASP A 1 104 ? -16.253 -10.790 24.420 1.00 97.94 104 ASP A O 1
ATOM 787 N N . ILE A 1 105 ? -14.175 -9.978 24.172 1.00 98.38 105 ILE A N 1
ATOM 788 C CA . ILE A 1 105 ? -13.930 -9.851 25.616 1.00 98.38 105 ILE A CA 1
ATOM 789 C C . ILE A 1 105 ? -14.920 -8.865 26.236 1.00 98.38 105 ILE A C 1
ATOM 791 O O . ILE A 1 105 ? -15.489 -9.156 27.286 1.00 98.38 105 ILE A O 1
ATOM 795 N N . THR A 1 106 ? -15.139 -7.711 25.608 1.00 98.06 106 THR A N 1
ATOM 796 C CA . THR A 1 106 ? -16.055 -6.682 26.115 1.00 98.06 106 THR A CA 1
ATOM 797 C C . THR A 1 106 ? -17.510 -7.165 26.093 1.00 98.06 106 THR A C 1
ATOM 799 O O . THR A 1 106 ? -18.221 -7.039 27.095 1.00 98.06 106 THR A O 1
ATOM 802 N N . ASP A 1 107 ? -17.927 -7.802 25.001 1.00 97.44 107 ASP A N 1
ATOM 803 C CA . ASP A 1 107 ? -19.276 -8.328 24.793 1.00 97.44 107 ASP A CA 1
ATOM 804 C C . ASP A 1 107 ? -19.592 -9.514 25.701 1.00 97.44 107 ASP A C 1
ATOM 806 O O . ASP A 1 107 ? -20.752 -9.708 26.065 1.00 97.44 107 ASP A O 1
ATOM 810 N N . SER A 1 108 ? -18.579 -10.246 26.180 1.00 98.12 108 SER A N 1
ATOM 811 C CA . SER A 1 108 ? -18.770 -11.297 27.187 1.00 98.12 108 SER A CA 1
ATOM 812 C C . SER A 1 108 ? -19.412 -10.783 28.487 1.00 98.12 108 SER A C 1
ATOM 814 O O . SER A 1 108 ? -20.069 -11.555 29.183 1.00 98.12 108 SER A O 1
ATOM 816 N N . TYR A 1 109 ? -19.298 -9.484 28.791 1.00 98.19 109 TYR A N 1
ATOM 817 C CA . TYR A 1 109 ? -19.897 -8.837 29.968 1.00 98.19 109 TYR A CA 1
ATOM 818 C C . TYR A 1 109 ? -21.209 -8.091 29.678 1.00 98.19 109 TYR A C 1
ATOM 820 O O . TYR A 1 109 ? -21.855 -7.595 30.615 1.00 98.19 109 TYR A O 1
ATOM 828 N N . ASN A 1 110 ? -21.584 -7.973 28.402 1.00 97.62 110 ASN A N 1
ATOM 829 C CA . ASN A 1 110 ? -22.728 -7.191 27.953 1.00 97.62 110 ASN A CA 1
ATOM 830 C C . ASN A 1 110 ? -23.994 -8.057 27.813 1.00 97.62 110 ASN A C 1
ATOM 832 O O . ASN A 1 110 ? -23.951 -9.289 27.832 1.00 97.62 110 ASN A O 1
ATOM 836 N N . TYR A 1 111 ? -25.134 -7.395 27.665 1.00 97.31 111 TYR A N 1
ATOM 837 C CA . TYR A 1 111 ? -26.328 -7.982 27.069 1.00 97.31 111 TYR A CA 1
ATOM 838 C C . TYR A 1 111 ? -26.908 -6.978 26.079 1.00 97.31 111 TYR A C 1
ATOM 840 O O . TYR A 1 111 ? -26.755 -5.768 26.257 1.00 97.31 111 TYR A O 1
ATOM 848 N N . ASP A 1 112 ? -27.588 -7.495 25.071 1.00 96.19 112 ASP A N 1
ATOM 849 C CA . ASP A 1 112 ? -28.422 -6.729 24.163 1.00 96.19 112 ASP A CA 1
ATOM 850 C C . ASP A 1 112 ? -29.773 -7.443 24.111 1.00 96.19 112 ASP A C 1
ATOM 852 O O . ASP A 1 112 ? -29.833 -8.663 23.997 1.00 96.19 112 ASP A O 1
ATOM 856 N N . SER A 1 113 ? -30.846 -6.694 24.322 1.00 95.69 113 SER A N 1
ATOM 857 C CA . SER A 1 113 ? -32.234 -7.142 24.137 1.00 95.69 113 SER A CA 1
ATOM 858 C C . SER A 1 113 ? -33.024 -6.079 23.377 1.00 95.69 113 SER A C 1
ATOM 860 O O . SER A 1 113 ? -34.226 -5.909 23.568 1.00 95.69 113 SER A O 1
ATOM 862 N N . SER A 1 114 ? -32.314 -5.302 22.558 1.00 92.94 114 SER A N 1
ATOM 863 C CA . SER A 1 114 ? -32.895 -4.230 21.766 1.00 92.94 114 SER A CA 1
ATOM 864 C C . SER A 1 114 ? -33.813 -4.809 20.694 1.00 92.94 114 SER A C 1
ATOM 866 O O . SER A 1 114 ? -33.485 -5.801 20.028 1.00 92.94 114 SER A O 1
ATOM 868 N N . ASP A 1 115 ? -34.958 -4.158 20.501 1.00 91.69 115 ASP A N 1
ATOM 869 C CA . ASP A 1 115 ? -35.854 -4.449 19.391 1.00 91.69 115 ASP A CA 1
ATOM 870 C C . ASP A 1 115 ? -35.570 -3.453 18.257 1.00 91.69 115 ASP A C 1
ATOM 872 O O . ASP A 1 115 ? -35.879 -2.263 18.383 1.00 91.69 115 ASP A O 1
ATOM 876 N N . PRO A 1 116 ? -34.991 -3.908 17.129 1.00 86.31 116 PRO A N 1
ATOM 877 C CA . PRO A 1 116 ? -34.681 -3.025 16.012 1.00 86.31 116 PRO A CA 1
ATOM 878 C C . PRO A 1 116 ? -35.925 -2.372 15.390 1.00 86.31 116 PRO A C 1
ATOM 880 O O . PRO A 1 116 ? -35.773 -1.420 14.630 1.00 86.31 116 PRO A O 1
ATOM 883 N N . ALA A 1 117 ? -37.140 -2.861 15.673 1.00 92.31 117 ALA A N 1
ATOM 884 C CA . ALA A 1 117 ? -38.375 -2.258 15.180 1.00 92.31 117 ALA A CA 1
ATOM 885 C C . ALA A 1 117 ? -38.885 -1.093 16.046 1.00 92.31 117 ALA A C 1
ATOM 887 O O . ALA A 1 117 ? -39.638 -0.262 15.538 1.00 92.31 117 ALA A O 1
ATOM 888 N N . SER A 1 118 ? -38.511 -1.020 17.328 1.00 87.50 118 SER A N 1
ATOM 889 C CA . SER A 1 118 ? -39.151 -0.111 18.289 1.00 87.50 118 SER A CA 1
ATOM 890 C C . SER A 1 118 ? -38.314 1.112 18.677 1.00 87.50 118 SER A C 1
ATOM 892 O O . SER A 1 118 ? -38.743 1.861 19.547 1.00 87.50 118 SER A O 1
ATOM 894 N N . ASP A 1 119 ? -37.127 1.308 18.089 1.00 86.88 119 ASP A N 1
ATOM 895 C CA . ASP A 1 119 ? -36.140 2.341 18.482 1.00 86.88 119 ASP A CA 1
ATOM 896 C C . ASP A 1 119 ? -35.782 2.323 19.990 1.00 86.88 119 ASP A C 1
ATOM 898 O O . ASP A 1 119 ? -35.243 3.278 20.548 1.00 86.88 119 ASP A O 1
ATOM 902 N N . TYR A 1 120 ? -36.074 1.211 20.678 1.00 88.25 120 TYR A N 1
ATOM 903 C CA . TYR A 1 120 ? -35.743 1.012 22.086 1.00 88.25 120 TYR A CA 1
ATOM 904 C C . TYR A 1 120 ? -34.509 0.126 22.190 1.00 88.25 120 TYR A C 1
ATOM 906 O O . TYR A 1 120 ? -34.536 -1.062 21.856 1.00 88.25 120 TYR A O 1
ATOM 914 N N . TYR A 1 121 ? -33.438 0.713 22.714 1.00 91.81 121 TYR A N 1
ATOM 915 C CA . TYR A 1 121 ? -32.191 0.015 22.986 1.00 91.81 121 TYR A CA 1
ATOM 916 C C . TYR A 1 121 ? -32.141 -0.397 24.452 1.00 91.81 121 TYR A C 1
ATOM 918 O O . TYR A 1 121 ? -32.147 0.451 25.347 1.00 91.81 121 TYR A O 1
ATOM 926 N N . ASN A 1 122 ? -32.087 -1.705 24.695 1.00 94.94 122 ASN A N 1
ATOM 927 C CA . ASN A 1 122 ? -31.962 -2.265 26.034 1.00 94.94 122 ASN A CA 1
ATOM 928 C C . ASN A 1 122 ? -30.660 -3.059 26.125 1.00 94.94 122 ASN A C 1
ATOM 930 O O . ASN A 1 122 ? -30.632 -4.272 25.899 1.00 94.94 122 ASN A O 1
ATOM 934 N N . VAL A 1 123 ? -29.587 -2.327 26.419 1.00 96.69 123 VAL A N 1
ATOM 935 C CA . VAL A 1 123 ? -28.224 -2.841 26.573 1.00 96.69 123 VAL A CA 1
ATOM 936 C C . VAL A 1 123 ? -27.704 -2.554 27.976 1.00 96.69 123 VAL A C 1
ATOM 938 O O . VAL A 1 123 ? -28.134 -1.603 28.634 1.00 96.69 123 VAL A O 1
ATOM 941 N N . ARG A 1 124 ? -26.732 -3.339 28.448 1.00 96.69 124 ARG A N 1
ATOM 942 C CA . ARG A 1 124 ? -26.102 -3.075 29.756 1.00 96.69 124 ARG A CA 1
ATOM 943 C C . ARG A 1 124 ? -25.305 -1.781 29.755 1.00 96.69 124 ARG A C 1
ATOM 945 O O . ARG A 1 124 ? -25.337 -1.002 30.712 1.00 96.69 124 ARG A O 1
ATOM 952 N N . PHE A 1 125 ? -24.525 -1.627 28.699 1.00 97.62 125 PHE A N 1
ATOM 953 C CA . PHE A 1 125 ? -23.702 -0.475 28.412 1.00 97.62 125 PHE A CA 1
ATOM 954 C C . PHE A 1 125 ? -23.524 -0.380 26.898 1.00 97.62 125 PHE A C 1
ATOM 956 O O . PHE A 1 125 ? -23.474 -1.387 26.192 1.00 97.62 125 PHE A O 1
ATOM 963 N N . TYR A 1 126 ? -23.406 0.846 26.411 1.00 97.06 126 TYR A N 1
ATOM 964 C CA . TYR A 1 126 ? -23.001 1.121 25.039 1.00 97.06 126 TYR A CA 1
ATOM 965 C C . TYR A 1 126 ? -21.482 1.028 24.914 1.00 97.06 126 TYR A C 1
ATOM 967 O O . TYR A 1 126 ? -20.760 1.240 25.885 1.00 97.06 126 TYR A O 1
ATOM 975 N N . GLY A 1 127 ? -20.966 0.785 23.718 1.00 94.38 127 GLY A N 1
ATOM 976 C CA . GLY A 1 127 ? -19.534 0.882 23.467 1.00 94.38 127 GLY A CA 1
ATOM 977 C C . GLY A 1 127 ? -19.045 -0.143 22.468 1.00 94.38 127 GLY A C 1
ATOM 978 O O . GLY A 1 127 ? -19.827 -0.750 21.742 1.00 94.38 127 GLY A O 1
ATOM 979 N N . GLY A 1 128 ? -17.729 -0.290 22.432 1.00 96.19 128 GLY A N 1
ATOM 980 C CA . GLY A 1 128 ? -17.052 -1.213 21.545 1.00 96.19 128 GLY A CA 1
ATOM 981 C C . GLY A 1 128 ? -15.542 -1.127 21.690 1.00 96.19 128 GLY A C 1
ATOM 982 O O . GLY A 1 128 ? -15.015 -0.410 22.554 1.00 96.19 128 GLY A O 1
ATOM 983 N N . ALA A 1 129 ? -14.865 -1.868 20.828 1.00 98.25 129 ALA A N 1
ATOM 984 C CA . ALA A 1 129 ? -13.428 -1.907 20.698 1.00 98.25 129 ALA A CA 1
ATOM 985 C C . ALA A 1 129 ? -12.975 -1.205 19.414 1.00 98.25 129 ALA A C 1
ATOM 987 O O . ALA A 1 129 ? -13.614 -1.303 18.370 1.00 98.25 129 ALA A O 1
ATOM 988 N N . GLY A 1 130 ? -11.847 -0.508 19.484 1.00 98.31 130 GLY A N 1
ATOM 989 C CA . GLY A 1 130 ? -11.241 0.138 18.322 1.00 98.31 130 GLY A CA 1
ATOM 990 C C . GLY A 1 130 ? -9.841 0.645 18.630 1.00 98.31 130 GLY A C 1
ATOM 991 O O . GLY A 1 130 ? -9.418 0.650 19.789 1.00 98.31 130 GLY A O 1
ATOM 992 N N . PHE A 1 131 ? -9.108 1.073 17.609 1.00 98.44 131 PHE A N 1
ATOM 993 C CA . PHE A 1 131 ? -7.822 1.739 17.802 1.00 98.44 131 PHE A CA 1
ATOM 994 C C . PHE A 1 131 ? -8.033 3.212 18.164 1.00 98.44 131 PHE A C 1
ATOM 996 O O . PHE A 1 131 ? -9.078 3.796 17.879 1.00 98.44 131 PHE A O 1
ATOM 1003 N N . CYS A 1 132 ? -7.065 3.830 18.847 1.00 98.25 132 CYS A N 1
ATOM 1004 C CA . CYS A 1 132 ? -7.089 5.286 18.973 1.00 98.25 132 CYS A CA 1
ATOM 1005 C C . CYS A 1 132 ? -6.756 5.934 17.622 1.00 98.25 132 CYS A C 1
ATOM 1007 O O . CYS A 1 132 ? -5.943 5.413 16.857 1.00 98.25 132 CYS A O 1
ATOM 1009 N N . SER A 1 133 ? -7.344 7.104 17.364 1.00 97.50 133 SER A N 1
ATOM 1010 C CA . SER A 1 133 ? -7.156 7.848 16.113 1.00 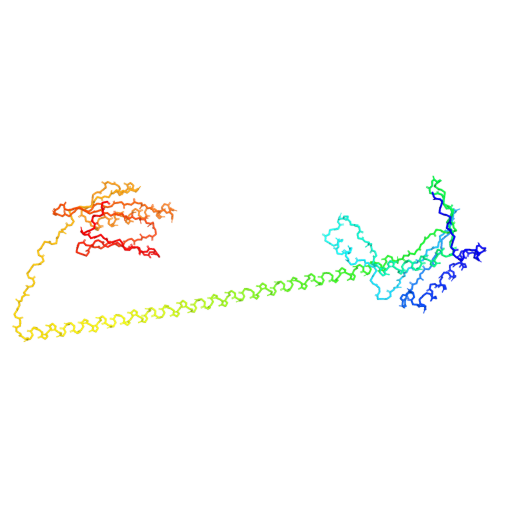97.50 133 SER A CA 1
ATOM 1011 C C . SER A 1 133 ? -5.683 8.131 15.811 1.00 97.50 133 SER A C 1
ATOM 1013 O O . SER A 1 133 ? -5.248 7.928 14.686 1.00 97.50 133 SER A O 1
ATOM 1015 N N . GLU A 1 134 ? -4.903 8.513 16.826 1.00 97.81 134 GLU A N 1
ATOM 1016 C CA . GLU A 1 134 ? -3.461 8.778 16.703 1.00 97.81 134 GLU A CA 1
ATOM 1017 C C . GLU A 1 134 ? -2.684 7.550 16.206 1.00 97.81 134 GLU A C 1
ATOM 1019 O O . GLU A 1 134 ? -1.736 7.668 15.431 1.00 97.81 134 GLU A O 1
ATOM 1024 N N . PHE A 1 135 ? -3.075 6.346 16.638 1.00 97.25 135 PHE A N 1
ATOM 1025 C CA . PHE A 1 135 ? -2.401 5.125 16.212 1.00 97.25 135 PHE A CA 1
ATOM 1026 C C . PHE A 1 135 ? -2.798 4.727 14.787 1.00 97.25 135 PHE A C 1
ATOM 1028 O O . PHE A 1 135 ? -1.935 4.319 14.007 1.00 97.25 135 PHE A O 1
ATOM 1035 N N . GLU A 1 136 ? -4.073 4.891 14.427 1.00 97.69 136 GLU A N 1
ATOM 1036 C CA . GLU A 1 136 ? -4.543 4.685 13.054 1.00 97.69 136 GLU A CA 1
ATOM 1037 C C . GLU A 1 136 ? -3.889 5.657 12.069 1.00 97.69 136 GLU A C 1
ATOM 1039 O O . GLU A 1 136 ? -3.513 5.256 10.970 1.00 97.69 136 GLU A O 1
ATOM 1044 N N . GLU A 1 137 ? -3.757 6.928 12.449 1.00 97.44 137 GLU A N 1
ATOM 1045 C CA . GLU A 1 137 ? -3.116 7.968 11.644 1.00 97.44 137 GLU A CA 1
ATOM 1046 C C . GLU A 1 137 ? -1.632 7.665 11.440 1.00 97.44 137 GLU A C 1
ATOM 1048 O O . GLU A 1 137 ? -1.190 7.561 10.299 1.00 97.44 137 GLU A O 1
ATOM 1053 N N . ARG A 1 138 ? -0.894 7.354 12.515 1.00 97.69 138 ARG A N 1
ATOM 1054 C CA . ARG A 1 138 ? 0.514 6.940 12.416 1.00 97.69 138 ARG A CA 1
ATOM 1055 C C . ARG A 1 138 ? 0.707 5.743 11.482 1.00 97.69 138 ARG A C 1
ATOM 1057 O O . ARG A 1 138 ? 1.649 5.726 10.698 1.00 97.69 138 ARG A O 1
ATOM 1064 N N . SER A 1 139 ? -0.177 4.745 11.554 1.00 97.62 139 SER A N 1
ATOM 1065 C CA . SER A 1 139 ? -0.118 3.589 10.653 1.00 97.62 139 SER A CA 1
ATOM 1066 C C . SER A 1 139 ? -0.405 3.971 9.199 1.00 97.62 139 SER A C 1
ATOM 1068 O O . SER A 1 139 ? 0.198 3.387 8.302 1.00 97.62 139 SER A O 1
ATOM 1070 N N . ARG A 1 140 ? -1.319 4.917 8.946 1.00 98.00 140 ARG A N 1
ATOM 1071 C CA . ARG A 1 140 ? -1.593 5.427 7.594 1.00 98.00 140 ARG A CA 1
ATOM 1072 C C . ARG A 1 140 ? -0.407 6.206 7.036 1.00 98.00 140 ARG A C 1
ATOM 1074 O O . ARG A 1 140 ? -0.052 5.985 5.883 1.00 98.00 140 ARG A O 1
ATOM 1081 N N . ASP A 1 141 ? 0.220 7.054 7.843 1.00 98.00 141 ASP A N 1
ATOM 1082 C CA . ASP A 1 141 ? 1.384 7.848 7.439 1.00 98.00 141 ASP A CA 1
ATOM 1083 C C . ASP A 1 141 ? 2.608 6.971 7.149 1.00 98.00 141 ASP A C 1
ATOM 1085 O O . ASP A 1 141 ? 3.325 7.202 6.175 1.00 98.00 141 ASP A O 1
ATOM 1089 N N . GLU A 1 142 ? 2.816 5.909 7.931 1.00 97.38 142 GLU A N 1
ATOM 1090 C CA . GLU A 1 142 ? 3.859 4.918 7.656 1.00 97.38 142 GLU A CA 1
ATOM 1091 C C . GLU A 1 142 ? 3.646 4.254 6.285 1.00 97.38 142 GLU A C 1
ATOM 1093 O O . GLU A 1 142 ? 4.567 4.194 5.471 1.00 97.38 142 GLU A O 1
ATOM 1098 N N . ILE A 1 143 ? 2.418 3.823 5.981 1.00 98.00 143 ILE A N 1
ATOM 1099 C CA . ILE A 1 143 ? 2.089 3.220 4.682 1.00 98.00 143 ILE A CA 1
ATOM 1100 C C . ILE A 1 143 ? 2.239 4.244 3.549 1.00 98.00 143 ILE A C 1
ATOM 1102 O O . ILE A 1 143 ? 2.798 3.922 2.501 1.00 98.00 143 ILE A O 1
ATOM 1106 N N . ARG A 1 144 ? 1.772 5.482 3.757 1.00 97.81 144 ARG A N 1
ATOM 1107 C CA . ARG A 1 144 ? 1.882 6.569 2.776 1.00 97.81 144 ARG A CA 1
ATOM 1108 C C . ARG A 1 144 ? 3.341 6.857 2.433 1.00 97.81 144 ARG A C 1
ATOM 1110 O O . ARG A 1 144 ? 3.689 6.835 1.257 1.00 97.81 144 ARG A O 1
ATOM 1117 N N . SER A 1 145 ? 4.196 7.038 3.439 1.00 97.12 145 SER A N 1
ATOM 1118 C CA . SER A 1 145 ? 5.622 7.322 3.221 1.00 97.12 145 SER A CA 1
ATOM 1119 C C . SER A 1 145 ? 6.335 6.188 2.477 1.00 97.12 145 SER A C 1
ATOM 1121 O O . SER A 1 145 ? 7.210 6.430 1.643 1.00 97.12 145 SER A O 1
ATOM 1123 N N . ARG A 1 146 ? 5.921 4.935 2.710 1.00 97.19 146 ARG A N 1
ATOM 1124 C CA . ARG A 1 146 ? 6.416 3.785 1.954 1.00 97.19 146 ARG A CA 1
ATOM 1125 C C . ARG A 1 146 ? 6.025 3.858 0.478 1.00 97.19 146 ARG A C 1
ATOM 1127 O O . ARG A 1 146 ? 6.890 3.644 -0.365 1.00 97.19 146 ARG A O 1
ATOM 1134 N N . PHE A 1 147 ? 4.770 4.173 0.158 1.00 96.81 147 PHE A N 1
ATOM 1135 C CA . PHE A 1 147 ? 4.338 4.318 -1.236 1.00 96.81 147 PHE A CA 1
ATOM 1136 C C . PHE A 1 147 ? 5.015 5.492 -1.944 1.00 96.81 147 PHE A C 1
ATOM 1138 O O . PHE A 1 147 ? 5.399 5.351 -3.102 1.00 96.81 147 PHE A O 1
ATOM 1145 N N . GLU A 1 148 ? 5.219 6.613 -1.254 1.00 94.44 148 GLU A N 1
ATOM 1146 C CA . GLU A 1 148 ? 5.976 7.755 -1.781 1.00 94.44 148 GLU A CA 1
ATOM 1147 C C . GLU A 1 148 ? 7.421 7.349 -2.104 1.00 94.44 148 GLU A C 1
ATOM 1149 O O . GLU A 1 148 ? 7.893 7.564 -3.219 1.00 94.44 148 GLU A O 1
ATOM 1154 N N . THR A 1 149 ? 8.088 6.646 -1.184 1.00 96.12 149 THR A N 1
ATOM 1155 C CA . THR A 1 149 ? 9.453 6.139 -1.397 1.00 96.12 149 THR A CA 1
ATOM 1156 C C . THR A 1 149 ? 9.518 5.139 -2.559 1.00 96.12 149 THR A C 1
ATOM 1158 O O . THR A 1 149 ? 10.442 5.175 -3.371 1.00 96.12 149 THR A O 1
ATOM 1161 N N . GLU A 1 150 ? 8.546 4.227 -2.660 1.00 95.31 150 GLU A N 1
ATOM 1162 C CA . GLU A 1 150 ? 8.457 3.268 -3.768 1.00 95.31 150 GLU A CA 1
ATOM 1163 C C . GLU A 1 150 ? 8.241 3.993 -5.111 1.00 95.31 150 GLU A C 1
ATOM 1165 O O . GLU A 1 150 ? 8.884 3.648 -6.105 1.00 95.31 150 GLU A O 1
ATOM 1170 N N . ALA A 1 151 ? 7.404 5.034 -5.143 1.00 94.00 151 ALA A N 1
ATOM 1171 C CA . ALA A 1 151 ? 7.179 5.854 -6.331 1.00 94.00 151 ALA A CA 1
ATOM 1172 C C . ALA A 1 151 ? 8.453 6.599 -6.767 1.00 94.00 151 ALA A C 1
ATOM 1174 O O . ALA A 1 151 ? 8.815 6.546 -7.946 1.00 94.00 151 ALA A O 1
ATOM 1175 N N . GLU A 1 152 ? 9.182 7.208 -5.828 1.00 95.69 152 GLU A N 1
ATOM 1176 C CA . GLU A 1 152 ? 10.468 7.868 -6.091 1.00 95.69 152 GLU A CA 1
ATOM 1177 C C . GLU A 1 152 ? 11.518 6.887 -6.635 1.00 95.69 152 GLU A C 1
ATOM 1179 O O . GLU A 1 152 ? 12.228 7.190 -7.596 1.00 95.69 152 GLU A O 1
ATOM 1184 N N . GLN A 1 153 ? 11.600 5.677 -6.071 1.00 95.62 153 GLN A N 1
ATOM 1185 C CA . GLN A 1 153 ? 12.511 4.635 -6.557 1.00 95.62 153 GLN A CA 1
ATOM 1186 C C . GLN A 1 153 ? 12.166 4.191 -7.982 1.00 95.62 153 GLN A C 1
ATOM 1188 O O . GLN A 1 153 ? 13.066 4.005 -8.809 1.00 95.62 153 GLN A O 1
ATOM 1193 N N . ILE A 1 154 ? 10.876 4.047 -8.293 1.00 95.69 154 ILE A N 1
ATOM 1194 C CA . ILE A 1 154 ? 10.402 3.713 -9.640 1.00 95.69 154 ILE A CA 1
ATOM 1195 C C . ILE A 1 154 ? 10.735 4.842 -10.622 1.00 95.69 154 ILE A C 1
ATOM 1197 O O . ILE A 1 154 ? 11.199 4.577 -11.736 1.00 95.69 154 ILE A O 1
ATOM 1201 N N . GLU A 1 155 ? 10.538 6.102 -10.234 1.00 96.06 155 GLU A N 1
ATOM 1202 C CA . GLU A 1 155 ? 10.887 7.254 -11.064 1.00 96.06 155 GLU A CA 1
ATOM 1203 C C . GLU A 1 155 ? 12.398 7.325 -11.323 1.00 96.06 155 GLU A C 1
ATOM 1205 O O . GLU A 1 155 ? 12.822 7.429 -12.480 1.00 96.06 155 GLU A O 1
ATOM 1210 N N . ALA A 1 156 ? 13.219 7.157 -10.284 1.00 95.19 156 ALA A N 1
ATOM 1211 C CA . ALA A 1 156 ? 14.673 7.116 -10.399 1.00 95.19 156 ALA A CA 1
ATOM 1212 C C . ALA A 1 156 ? 15.141 5.981 -11.327 1.00 95.19 156 ALA A C 1
ATOM 1214 O O . ALA A 1 156 ? 15.967 6.203 -12.220 1.00 95.19 156 ALA A O 1
ATOM 1215 N N . ALA A 1 157 ? 14.570 4.781 -11.190 1.00 95.88 157 ALA A N 1
ATOM 1216 C CA . ALA A 1 157 ? 14.864 3.649 -12.068 1.00 95.88 157 ALA A CA 1
ATOM 1217 C C . ALA A 1 157 ? 14.482 3.943 -13.530 1.00 95.88 157 ALA A C 1
ATOM 1219 O O . ALA A 1 157 ? 15.250 3.660 -14.455 1.00 95.88 157 ALA A O 1
ATOM 1220 N N . ASN A 1 158 ? 13.329 4.578 -13.756 1.00 94.75 158 ASN A N 1
ATOM 1221 C CA . ASN A 1 158 ? 12.888 4.985 -15.087 1.00 94.75 158 ASN A CA 1
ATOM 1222 C C . ASN A 1 158 ? 13.801 6.052 -15.705 1.00 94.75 158 ASN A C 1
ATOM 1224 O O . ASN A 1 158 ? 14.095 5.985 -16.905 1.00 94.75 158 ASN A O 1
ATOM 1228 N N . MET A 1 159 ? 14.280 7.012 -14.912 1.00 94.75 159 MET A N 1
ATOM 1229 C CA . MET A 1 159 ? 15.266 8.001 -15.351 1.00 94.75 159 MET A CA 1
ATOM 1230 C C . MET A 1 159 ? 16.590 7.342 -15.750 1.00 94.75 159 MET A C 1
ATOM 1232 O O . MET A 1 159 ? 17.093 7.612 -16.843 1.00 94.75 159 MET A O 1
ATOM 1236 N N . MET A 1 160 ? 17.117 6.421 -14.934 1.00 95.25 160 MET A N 1
ATOM 1237 C CA . MET A 1 160 ? 18.329 5.662 -15.271 1.00 95.25 160 MET A CA 1
ATOM 1238 C C . MET A 1 160 ? 18.148 4.851 -16.559 1.00 95.25 160 MET A C 1
ATOM 1240 O O . MET A 1 160 ? 19.008 4.880 -17.440 1.00 95.25 160 MET A O 1
ATOM 1244 N N . ALA A 1 161 ? 16.998 4.192 -16.729 1.00 93.69 161 ALA A N 1
ATOM 1245 C CA . ALA A 1 161 ? 16.698 3.426 -17.934 1.00 93.69 161 ALA A CA 1
ATOM 1246 C C . ALA A 1 161 ? 16.621 4.311 -19.193 1.00 93.69 161 ALA A C 1
ATOM 1248 O O . ALA A 1 161 ? 17.069 3.903 -20.266 1.00 93.69 161 ALA A O 1
ATOM 1249 N N . ARG A 1 162 ? 16.081 5.536 -19.087 1.00 93.56 162 ARG A N 1
ATOM 1250 C CA . ARG A 1 162 ? 16.101 6.521 -20.187 1.00 93.56 162 ARG A CA 1
ATOM 1251 C C . ARG A 1 162 ? 17.529 6.951 -20.525 1.00 93.56 162 ARG A C 1
ATOM 1253 O O . ARG A 1 162 ? 17.868 6.996 -21.706 1.00 93.56 162 ARG A O 1
ATOM 1260 N N . GLY A 1 163 ? 18.362 7.198 -19.513 1.00 93.25 163 GLY A N 1
ATOM 1261 C CA . GLY A 1 163 ? 19.778 7.525 -19.695 1.00 93.25 163 GLY A CA 1
ATOM 1262 C C . GLY A 1 163 ? 20.542 6.419 -20.427 1.00 93.25 163 GLY A C 1
ATOM 1263 O O . GLY A 1 163 ? 21.196 6.683 -21.432 1.00 93.25 163 GLY A O 1
ATOM 1264 N N . LEU A 1 164 ? 20.379 5.163 -19.999 1.00 93.56 164 LEU A N 1
ATOM 1265 C CA . LEU A 1 164 ? 21.016 4.009 -20.642 1.00 93.56 164 LEU A CA 1
ATOM 1266 C C . LEU A 1 164 ? 20.561 3.817 -22.094 1.00 93.56 164 LEU A C 1
ATOM 1268 O O . LEU A 1 164 ? 21.392 3.554 -22.960 1.00 93.56 164 LEU A O 1
ATOM 1272 N N . ARG A 1 165 ? 19.266 4.008 -22.389 1.00 93.12 165 ARG A N 1
ATOM 1273 C CA . ARG A 1 165 ? 18.769 3.983 -23.776 1.00 93.12 165 ARG A CA 1
ATOM 1274 C C . ARG A 1 165 ? 19.416 5.070 -24.631 1.00 93.12 165 ARG A C 1
ATOM 1276 O O . ARG A 1 165 ? 19.820 4.789 -25.753 1.00 93.12 165 ARG A O 1
ATOM 1283 N N . SER A 1 166 ? 19.559 6.285 -24.098 1.00 93.94 166 SER A N 1
ATOM 1284 C CA . SER A 1 166 ? 20.234 7.379 -24.805 1.00 93.94 166 SER A CA 1
ATOM 1285 C C . SER A 1 166 ? 21.699 7.059 -25.107 1.00 93.94 166 SER A C 1
ATOM 1287 O O . SER A 1 166 ? 22.173 7.365 -26.198 1.00 93.94 166 SER A O 1
ATOM 1289 N N . ILE A 1 167 ? 22.411 6.431 -24.167 1.00 93.38 167 ILE A N 1
ATOM 1290 C CA . ILE A 1 167 ? 23.802 5.999 -24.368 1.00 93.38 167 ILE A CA 1
ATOM 1291 C C . ILE A 1 167 ? 23.873 4.912 -25.446 1.00 93.38 167 ILE A C 1
ATOM 1293 O O . ILE A 1 167 ? 24.715 4.994 -26.336 1.00 93.38 167 ILE A O 1
ATOM 1297 N N . GLY A 1 168 ? 22.965 3.931 -25.410 1.00 93.06 168 GLY A N 1
ATOM 1298 C CA . GLY A 1 168 ? 22.885 2.877 -26.425 1.00 93.06 168 GLY A CA 1
ATOM 1299 C C . GLY A 1 168 ? 22.707 3.428 -27.843 1.00 93.06 168 GLY A C 1
ATOM 1300 O O . GLY A 1 168 ? 23.439 3.030 -28.745 1.00 93.06 168 GLY A O 1
ATOM 1301 N N . PHE A 1 169 ? 21.811 4.405 -28.026 1.00 91.75 169 PHE A N 1
ATOM 1302 C CA . PHE A 1 169 ? 21.627 5.071 -29.321 1.00 91.75 169 PHE A CA 1
ATOM 1303 C C . PHE A 1 169 ? 2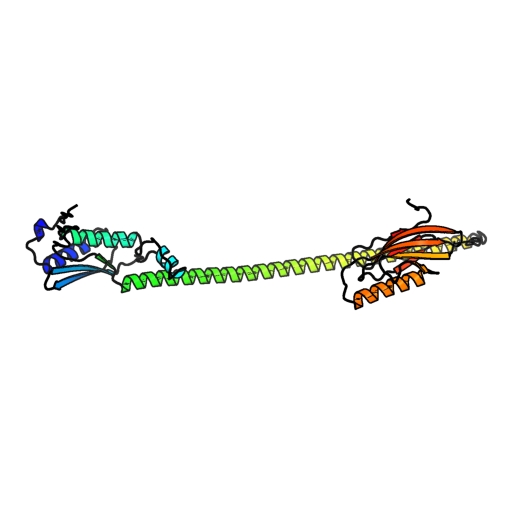2.882 5.806 -29.804 1.00 91.75 169 PHE A C 1
ATOM 1305 O O . PHE A 1 169 ? 23.185 5.789 -30.996 1.00 91.75 169 PHE A O 1
ATOM 1312 N N . GLU A 1 170 ? 23.627 6.451 -28.904 1.00 93.31 170 GLU A N 1
ATOM 1313 C CA . GLU A 1 170 ? 24.855 7.154 -29.284 1.00 93.31 170 GLU A CA 1
ATOM 1314 C C . GLU A 1 170 ? 25.969 6.171 -29.681 1.00 93.31 170 GLU A C 1
ATOM 1316 O O . GLU A 1 170 ? 26.678 6.419 -30.655 1.00 93.31 170 GLU A O 1
ATOM 1321 N N . ILE A 1 171 ? 26.075 5.018 -29.009 1.00 94.69 171 ILE A N 1
ATOM 1322 C CA . ILE A 1 171 ? 26.993 3.937 -29.407 1.00 94.69 171 ILE A CA 1
ATOM 1323 C C . ILE A 1 171 ? 26.636 3.424 -30.809 1.00 94.69 171 ILE A C 1
ATOM 1325 O O . ILE A 1 171 ? 27.497 3.391 -31.688 1.00 94.69 171 ILE A O 1
ATOM 1329 N N . GLU A 1 172 ? 25.364 3.105 -31.063 1.00 94.31 172 GLU A N 1
ATOM 1330 C CA . GLU A 1 172 ? 24.902 2.622 -32.373 1.00 94.31 172 GLU A CA 1
ATOM 1331 C C . GLU A 1 172 ? 25.155 3.653 -33.489 1.00 94.31 172 GLU A C 1
ATOM 1333 O O . GLU A 1 172 ? 25.565 3.318 -34.611 1.00 94.31 172 GLU A O 1
ATOM 1338 N N . ARG A 1 173 ? 24.971 4.941 -33.176 1.00 95.50 173 ARG A N 1
ATOM 1339 C CA . ARG A 1 173 ? 25.281 6.050 -34.081 1.00 95.50 173 ARG A CA 1
ATOM 1340 C C . ARG A 1 173 ? 26.774 6.115 -34.401 1.00 95.50 173 ARG A C 1
ATOM 1342 O O . ARG A 1 173 ? 27.128 6.286 -35.571 1.00 95.50 173 ARG A O 1
ATOM 1349 N N . GLN A 1 174 ? 27.641 5.970 -33.400 1.00 94.94 174 GLN A N 1
ATOM 1350 C CA . GLN A 1 174 ? 29.096 5.968 -33.579 1.00 94.94 174 GLN A CA 1
ATOM 1351 C C . GLN A 1 174 ? 29.569 4.766 -34.404 1.00 94.94 174 GLN A C 1
ATOM 1353 O O . GLN A 1 174 ? 30.369 4.933 -35.328 1.00 94.94 174 GLN A O 1
ATOM 1358 N N . GLU A 1 175 ? 29.035 3.573 -34.145 1.00 96.69 175 GLU A N 1
ATOM 1359 C CA . GLU A 1 175 ? 29.336 2.366 -34.922 1.00 96.69 175 GLU A CA 1
ATOM 1360 C C . GLU A 1 175 ? 28.877 2.494 -36.378 1.00 96.69 175 GLU A C 1
ATOM 1362 O O . GLU A 1 175 ? 29.626 2.186 -37.311 1.00 96.69 175 GLU A O 1
ATOM 1367 N N . THR A 1 176 ? 27.676 3.034 -36.597 1.00 95.88 176 THR A N 1
ATOM 1368 C CA . THR A 1 176 ? 27.159 3.297 -37.944 1.00 95.88 176 THR A CA 1
ATOM 1369 C C . THR A 1 176 ? 28.021 4.319 -38.683 1.00 95.88 176 THR A C 1
ATOM 1371 O O . THR A 1 176 ? 28.363 4.105 -39.849 1.00 95.88 176 THR A O 1
ATOM 1374 N N . ALA A 1 177 ? 28.428 5.401 -38.014 1.00 95.25 177 ALA A N 1
ATOM 1375 C CA . ALA A 1 177 ? 29.321 6.406 -38.583 1.00 95.25 177 ALA A CA 1
ATOM 1376 C C . ALA A 1 177 ? 30.691 5.811 -38.949 1.00 95.25 177 ALA A C 1
ATOM 1378 O O . ALA A 1 177 ? 31.203 6.079 -40.040 1.00 95.25 177 ALA A O 1
ATOM 1379 N N . LYS A 1 178 ? 31.250 4.955 -38.085 1.00 98.00 178 LYS A N 1
ATOM 1380 C CA . LYS A 1 178 ? 32.504 4.234 -38.335 1.00 98.00 178 LYS A CA 1
ATOM 1381 C C . LYS A 1 178 ? 32.395 3.327 -39.563 1.00 98.00 178 LYS A C 1
ATOM 1383 O O . LYS A 1 178 ? 33.226 3.435 -40.460 1.00 98.00 178 LYS A O 1
ATOM 1388 N N . ARG A 1 179 ? 31.332 2.523 -39.669 1.00 97.81 179 ARG A N 1
ATOM 1389 C CA . ARG A 1 179 ? 31.083 1.647 -40.829 1.00 97.81 179 ARG A CA 1
ATOM 1390 C C . ARG A 1 179 ? 30.967 2.434 -42.140 1.00 97.81 179 ARG A C 1
ATOM 1392 O O . ARG A 1 179 ? 31.548 2.042 -43.150 1.00 97.81 179 ARG A O 1
ATOM 1399 N N . ILE A 1 180 ? 30.258 3.568 -42.129 1.00 96.44 180 ILE A N 1
ATOM 1400 C CA . ILE A 1 180 ? 30.153 4.460 -43.298 1.00 96.44 180 ILE A CA 1
ATOM 1401 C C . ILE A 1 180 ? 31.530 5.031 -43.675 1.00 96.44 180 ILE A C 1
ATOM 1403 O O . ILE A 1 180 ? 31.853 5.134 -44.861 1.00 96.44 180 ILE A O 1
ATOM 1407 N N . ALA A 1 181 ? 32.347 5.415 -42.690 1.00 96.75 181 ALA A N 1
ATOM 1408 C CA . ALA A 1 181 ? 33.695 5.925 -42.931 1.00 96.75 181 ALA A CA 1
ATOM 1409 C C . ALA A 1 181 ? 34.613 4.850 -43.540 1.00 96.75 181 ALA A C 1
ATOM 1411 O O . ALA A 1 181 ? 35.275 5.116 -44.545 1.00 96.75 181 ALA A O 1
ATOM 1412 N N . GLU A 1 182 ? 34.598 3.631 -42.999 1.00 97.88 182 GLU A N 1
ATOM 1413 C CA . GLU A 1 182 ? 35.352 2.483 -43.520 1.00 97.88 182 GLU A CA 1
ATOM 1414 C C . GLU A 1 182 ? 34.952 2.148 -44.965 1.00 97.88 182 GLU A C 1
ATOM 1416 O O . GLU A 1 182 ? 35.814 1.964 -45.830 1.00 97.88 182 GLU A O 1
ATOM 1421 N N . GLU A 1 183 ? 33.652 2.158 -45.278 1.00 98.19 183 GLU A N 1
ATOM 1422 C CA . GLU A 1 183 ? 33.172 1.925 -46.641 1.00 98.19 183 GLU A CA 1
ATOM 1423 C C . GLU A 1 183 ? 33.627 3.023 -47.615 1.00 98.19 183 GLU A C 1
ATOM 1425 O O . GLU A 1 183 ? 34.031 2.724 -48.744 1.00 98.19 183 GLU A O 1
ATOM 1430 N N . LYS A 1 184 ? 33.607 4.296 -47.196 1.00 97.44 184 LYS A N 1
ATOM 1431 C CA . LYS A 1 184 ? 34.112 5.410 -48.016 1.00 97.44 184 LYS A CA 1
ATOM 1432 C C . LYS A 1 184 ? 35.599 5.250 -48.326 1.00 97.44 184 LYS A C 1
ATOM 1434 O O . LYS A 1 184 ? 35.993 5.451 -49.476 1.00 97.44 184 LYS A O 1
ATOM 1439 N N . VAL A 1 185 ? 36.406 4.858 -47.338 1.00 98.00 185 VAL A N 1
ATOM 1440 C CA . VAL A 1 185 ? 37.839 4.579 -47.528 1.00 98.00 185 VAL A CA 1
ATOM 1441 C C . VAL A 1 185 ? 38.036 3.427 -48.515 1.00 98.00 185 VAL A C 1
ATOM 1443 O O . VAL A 1 185 ? 38.818 3.565 -49.457 1.00 98.00 185 VAL A O 1
ATOM 1446 N N . ARG A 1 186 ? 37.271 2.335 -48.379 1.00 98.25 186 ARG A N 1
ATOM 1447 C CA . ARG A 1 186 ? 37.314 1.196 -49.312 1.00 98.25 186 ARG A CA 1
ATOM 1448 C C . ARG A 1 186 ? 36.979 1.613 -50.747 1.00 98.25 186 ARG A C 1
ATOM 1450 O O . ARG A 1 186 ? 37.757 1.342 -51.658 1.00 98.25 186 ARG A O 1
ATOM 1457 N N . ARG A 1 187 ? 35.871 2.335 -50.958 1.00 97.50 187 ARG A N 1
ATOM 1458 C CA . ARG A 1 187 ? 35.461 2.824 -52.291 1.00 97.50 187 ARG A CA 1
ATOM 1459 C C . ARG A 1 187 ? 36.498 3.772 -52.902 1.00 97.50 187 ARG A C 1
ATOM 1461 O O . ARG A 1 187 ? 36.742 3.726 -54.107 1.00 97.50 187 ARG A O 1
ATOM 1468 N N . ALA A 1 188 ? 37.120 4.626 -52.088 1.00 96.62 188 ALA A N 1
ATOM 1469 C CA . ALA A 1 188 ? 38.195 5.506 -52.541 1.00 96.62 188 ALA A CA 1
ATOM 1470 C C . ALA A 1 188 ? 39.438 4.709 -52.975 1.00 96.62 188 ALA A C 1
ATOM 1472 O O . ALA A 1 188 ? 40.014 5.006 -54.025 1.00 96.62 188 ALA A O 1
ATOM 1473 N N . ALA A 1 189 ? 39.814 3.673 -52.219 1.00 97.62 189 ALA A N 1
ATOM 1474 C CA . ALA A 1 189 ? 40.916 2.779 -52.564 1.00 97.62 189 ALA A CA 1
ATOM 1475 C C . ALA A 1 189 ? 40.645 2.006 -53.867 1.00 97.62 189 ALA A C 1
ATOM 1477 O O . ALA A 1 189 ? 41.496 1.995 -54.754 1.00 97.62 189 ALA A O 1
ATOM 1478 N N . GLU A 1 190 ? 39.443 1.446 -54.040 1.00 97.94 190 GLU A N 1
ATOM 1479 C CA . GLU A 1 190 ? 39.027 0.772 -55.280 1.00 97.94 190 GLU A CA 1
ATOM 1480 C C . GLU A 1 190 ? 39.045 1.717 -56.486 1.00 97.94 190 GLU A C 1
ATOM 1482 O O . GLU A 1 190 ? 39.531 1.358 -57.561 1.00 97.94 190 GLU A O 1
ATOM 1487 N N . LYS A 1 191 ? 38.543 2.948 -56.322 1.00 97.75 191 LYS A N 1
ATOM 1488 C CA . LYS A 1 191 ? 38.567 3.964 -57.381 1.00 97.75 191 LYS A CA 1
ATOM 1489 C C . LYS A 1 191 ? 40.000 4.312 -57.777 1.00 97.75 191 LYS A C 1
ATOM 1491 O O . LYS A 1 191 ? 40.292 4.372 -58.970 1.00 97.75 191 LYS A O 1
ATOM 1496 N N . LYS A 1 192 ? 40.891 4.494 -56.797 1.00 97.75 192 LYS A N 1
ATOM 1497 C CA . LYS A 1 192 ? 42.317 4.745 -57.037 1.00 97.75 192 LYS A CA 1
ATOM 1498 C C . LYS A 1 192 ? 42.967 3.566 -57.765 1.00 97.75 192 LYS A C 1
ATOM 1500 O O . LYS A 1 192 ? 43.652 3.787 -58.755 1.00 97.75 192 LYS A O 1
ATOM 1505 N N . ALA A 1 193 ? 42.685 2.329 -57.352 1.00 97.19 193 ALA A N 1
ATOM 1506 C CA . ALA A 1 193 ? 43.192 1.126 -58.012 1.00 97.19 193 ALA A CA 1
ATOM 1507 C C . ALA A 1 193 ? 42.727 1.024 -59.476 1.00 97.19 193 ALA A C 1
ATOM 1509 O O . ALA A 1 193 ? 43.545 0.783 -60.362 1.00 97.19 193 ALA A O 1
ATOM 1510 N N . LYS A 1 194 ? 41.442 1.289 -59.756 1.00 96.56 194 LYS A N 1
ATOM 1511 C CA . LYS A 1 194 ? 40.901 1.330 -61.129 1.00 96.56 194 LYS A CA 1
ATOM 1512 C C . LYS A 1 194 ? 41.556 2.421 -61.977 1.00 96.56 194 LYS A C 1
ATOM 1514 O O . LYS A 1 194 ? 41.878 2.175 -63.134 1.00 96.56 194 LYS A O 1
ATOM 1519 N N . GLN A 1 195 ? 41.777 3.608 -61.409 1.00 96.00 195 GLN A N 1
ATOM 1520 C CA . GLN A 1 195 ? 42.486 4.694 -62.092 1.00 96.00 195 GLN A CA 1
ATOM 1521 C C . GLN A 1 195 ? 43.932 4.304 -62.416 1.00 96.00 195 GLN A C 1
ATOM 1523 O O . GLN A 1 195 ? 44.369 4.494 -63.546 1.00 96.00 195 GLN A O 1
ATOM 1528 N N . THR A 1 196 ? 44.658 3.707 -61.467 1.00 97.00 196 THR A N 1
ATOM 1529 C CA . THR A 1 196 ? 46.025 3.220 -61.696 1.00 97.00 196 THR A CA 1
ATOM 1530 C C . THR A 1 196 ? 46.068 2.140 -62.777 1.00 97.00 196 THR A C 1
ATOM 1532 O O . THR A 1 196 ? 46.910 2.219 -63.668 1.00 97.00 196 THR A O 1
ATOM 1535 N N . ALA A 1 197 ? 45.139 1.180 -62.753 1.00 96.50 197 ALA A N 1
ATOM 1536 C CA . ALA A 1 197 ? 45.037 0.145 -63.780 1.00 96.50 197 ALA A CA 1
ATOM 1537 C C . ALA A 1 197 ? 44.750 0.738 -65.172 1.00 96.50 197 ALA A C 1
ATOM 1539 O O . ALA A 1 197 ? 45.388 0.348 -66.145 1.00 96.50 197 ALA A O 1
ATOM 1540 N N . ALA A 1 198 ? 43.850 1.723 -65.267 1.00 95.06 198 ALA A N 1
ATOM 1541 C CA . ALA A 1 198 ? 43.550 2.410 -66.524 1.00 95.06 198 ALA A CA 1
ATOM 1542 C C . ALA A 1 198 ? 44.759 3.186 -67.076 1.00 95.06 198 ALA A C 1
ATOM 1544 O O . ALA A 1 198 ? 45.005 3.157 -68.280 1.00 95.06 198 ALA A O 1
ATOM 1545 N N . VAL A 1 199 ? 45.540 3.841 -66.208 1.00 96.69 199 VAL A N 1
ATOM 1546 C CA . VAL A 1 199 ? 46.785 4.521 -66.604 1.00 96.69 199 VAL A CA 1
ATOM 1547 C C . VAL A 1 199 ? 47.813 3.512 -67.120 1.00 96.69 199 VAL A C 1
ATOM 1549 O O . VAL A 1 199 ? 48.386 3.725 -68.184 1.00 96.69 199 VAL A O 1
ATOM 1552 N N . GLN A 1 200 ? 48.021 2.396 -66.415 1.00 95.94 200 GLN A N 1
ATOM 1553 C CA . GLN A 1 200 ? 48.953 1.343 -66.842 1.00 95.94 200 GLN A CA 1
ATOM 1554 C C . GLN A 1 200 ? 48.551 0.720 -68.184 1.00 95.94 200 GLN A C 1
ATOM 1556 O O . GLN A 1 200 ? 49.402 0.502 -69.044 1.00 95.94 200 GLN A O 1
ATOM 1561 N N . GLU A 1 201 ? 47.260 0.467 -68.380 1.00 95.25 201 GLU A N 1
ATOM 1562 C CA . GLU A 1 201 ? 46.720 -0.035 -69.642 1.00 95.25 201 GLU A CA 1
ATOM 1563 C C . GLU A 1 201 ? 46.902 0.982 -70.779 1.00 95.25 201 GLU A C 1
ATOM 1565 O O . GLU A 1 201 ? 47.317 0.618 -71.877 1.00 95.25 201 GLU A O 1
ATOM 1570 N N . GLY A 1 202 ? 46.677 2.273 -70.510 1.00 93.31 202 GLY A N 1
ATOM 1571 C CA . GLY A 1 202 ? 46.957 3.351 -71.460 1.00 93.31 202 GLY A CA 1
ATOM 1572 C C . GLY A 1 202 ? 48.429 3.398 -71.885 1.00 93.31 202 GLY A C 1
ATOM 1573 O O . GLY A 1 202 ? 48.716 3.490 -73.077 1.00 93.31 202 GLY A O 1
ATOM 1574 N N . VAL A 1 203 ? 49.358 3.252 -70.933 1.00 95.12 203 VAL A N 1
ATOM 1575 C CA . VAL A 1 203 ? 50.805 3.176 -71.208 1.00 95.12 203 VAL A CA 1
ATOM 1576 C C . VAL A 1 203 ? 51.146 1.953 -72.068 1.00 95.12 203 VAL A C 1
ATOM 1578 O O . VAL A 1 203 ? 51.891 2.081 -73.038 1.00 95.12 203 VAL A O 1
ATOM 1581 N N . ARG A 1 204 ? 50.570 0.777 -71.777 1.00 94.56 204 ARG A N 1
ATOM 1582 C CA . ARG A 1 204 ? 50.772 -0.440 -72.590 1.00 94.56 204 ARG A CA 1
ATOM 1583 C C . ARG A 1 204 ? 50.278 -0.272 -74.025 1.00 94.56 204 ARG A C 1
ATOM 1585 O O . ARG A 1 204 ? 50.980 -0.652 -74.960 1.00 94.56 204 ARG A O 1
ATOM 1592 N N . ARG A 1 205 ? 49.093 0.316 -74.210 1.00 91.50 205 ARG A N 1
ATOM 1593 C CA . ARG A 1 205 ? 48.534 0.591 -75.544 1.00 91.50 205 ARG A CA 1
ATOM 1594 C C . ARG A 1 205 ? 49.404 1.561 -76.334 1.00 91.50 205 ARG A C 1
ATOM 1596 O O . ARG A 1 205 ? 49.650 1.311 -77.508 1.00 91.50 205 ARG A O 1
ATOM 1603 N N . ALA A 1 206 ? 49.901 2.618 -75.690 1.00 87.81 206 ALA A N 1
ATOM 1604 C CA . ALA A 1 206 ? 50.814 3.569 -76.318 1.00 87.81 206 ALA A CA 1
ATOM 1605 C C . ALA A 1 206 ? 52.115 2.890 -76.779 1.00 87.81 206 ALA A C 1
ATOM 1607 O O . ALA A 1 206 ? 52.491 3.039 -77.936 1.00 87.81 206 ALA A O 1
ATOM 1608 N N . ALA A 1 207 ? 52.731 2.069 -75.922 1.00 89.88 207 ALA A N 1
ATOM 1609 C CA . ALA A 1 207 ? 53.939 1.318 -76.270 1.00 89.88 207 ALA A CA 1
ATOM 1610 C C . ALA A 1 207 ? 53.710 0.332 -77.433 1.00 89.88 207 ALA A C 1
ATOM 1612 O O . ALA A 1 207 ? 54.549 0.205 -78.319 1.00 89.88 207 ALA A O 1
ATOM 1613 N N . THR A 1 208 ? 52.552 -0.337 -77.465 1.00 87.56 208 THR A N 1
ATOM 1614 C CA . THR A 1 208 ? 52.195 -1.267 -78.554 1.00 87.56 208 THR A CA 1
ATOM 1615 C C . THR A 1 208 ? 51.988 -0.524 -79.878 1.00 87.56 208 THR A C 1
ATOM 1617 O O . THR A 1 208 ? 52.440 -0.982 -80.923 1.00 87.56 208 THR A O 1
ATOM 1620 N N . ALA A 1 209 ? 51.336 0.642 -79.843 1.00 79.56 209 ALA A N 1
ATOM 1621 C CA . ALA A 1 209 ? 51.138 1.480 -81.024 1.00 79.56 209 ALA A CA 1
ATOM 1622 C C . ALA A 1 209 ? 52.461 2.056 -81.560 1.00 79.56 209 ALA A C 1
ATOM 1624 O O . ALA A 1 209 ? 52.650 2.147 -82.770 1.00 79.56 209 ALA A O 1
ATOM 1625 N N . GLU A 1 210 ? 53.383 2.430 -80.672 1.00 82.06 210 GLU A N 1
ATOM 1626 C CA . GLU A 1 210 ? 54.722 2.891 -81.044 1.00 82.06 210 GLU A CA 1
ATOM 1627 C C . GLU A 1 210 ? 55.553 1.767 -81.683 1.00 82.06 210 GLU A C 1
ATOM 1629 O O . GLU A 1 210 ? 56.166 1.986 -82.726 1.00 82.06 210 GLU A O 1
ATOM 1634 N N . ALA A 1 211 ? 55.490 0.548 -81.136 1.00 80.31 211 ALA A N 1
ATOM 1635 C CA . ALA A 1 211 ? 56.112 -0.629 -81.743 1.00 80.31 211 ALA A CA 1
ATOM 1636 C C . ALA A 1 211 ? 55.540 -0.932 -83.143 1.00 80.31 211 ALA A C 1
ATOM 1638 O O . ALA A 1 211 ? 56.302 -1.146 -84.081 1.00 80.31 211 ALA A O 1
ATOM 1639 N N . ALA A 1 212 ? 54.215 -0.853 -83.317 1.00 75.12 212 ALA A N 1
ATOM 1640 C CA . ALA A 1 212 ? 53.571 -1.048 -84.619 1.00 75.12 212 ALA A CA 1
ATOM 1641 C C . ALA A 1 212 ? 53.992 0.008 -85.663 1.00 75.12 212 ALA A C 1
ATOM 1643 O O . ALA A 1 212 ? 54.164 -0.320 -86.836 1.00 75.12 212 ALA A O 1
ATOM 1644 N N . ARG A 1 213 ? 54.214 1.267 -85.247 1.00 70.94 213 ARG A N 1
ATOM 1645 C CA . ARG A 1 213 ? 54.772 2.315 -86.125 1.00 70.94 213 ARG A CA 1
ATOM 1646 C C . ARG A 1 213 ? 56.213 2.018 -86.544 1.00 70.94 213 ARG A C 1
ATOM 1648 O O . ARG A 1 213 ? 56.591 2.337 -87.667 1.00 70.94 213 ARG A O 1
ATOM 1655 N N . ALA A 1 214 ? 57.013 1.422 -85.661 1.00 73.00 214 ALA A N 1
ATOM 1656 C CA . ALA A 1 214 ? 58.406 1.088 -85.949 1.00 73.00 214 ALA A CA 1
ATOM 1657 C C . ALA A 1 214 ? 58.558 -0.070 -86.958 1.00 73.00 214 ALA A C 1
ATOM 1659 O O . ALA A 1 214 ? 59.548 -0.109 -87.684 1.00 73.00 214 ALA A O 1
ATOM 1660 N N . GLU A 1 215 ? 57.580 -0.976 -87.056 1.00 75.56 215 GLU A N 1
ATOM 1661 C CA . GLU A 1 215 ? 57.609 -2.135 -87.970 1.00 75.56 215 GLU A CA 1
ATOM 1662 C C . GLU A 1 215 ? 57.209 -1.821 -89.428 1.00 75.56 215 GLU A C 1
ATOM 1664 O O . GLU A 1 215 ? 57.065 -2.730 -90.243 1.00 75.56 215 GLU A O 1
ATOM 1669 N N . GLY A 1 216 ? 57.071 -0.546 -89.812 1.00 50.53 216 GLY A N 1
ATOM 1670 C CA . GLY A 1 216 ? 56.846 -0.177 -91.217 1.00 50.53 216 GLY A CA 1
ATOM 1671 C C . GLY A 1 216 ? 55.466 -0.574 -91.751 1.00 50.53 216 GLY A C 1
ATOM 1672 O O . GLY A 1 216 ? 55.292 -0.770 -92.955 1.00 50.53 216 GLY A O 1
ATOM 1673 N N . MET A 1 217 ? 54.469 -0.677 -90.871 1.00 44.44 217 MET A N 1
ATOM 1674 C CA . MET A 1 217 ? 53.070 -0.793 -91.263 1.00 44.44 217 MET A CA 1
ATOM 1675 C C . MET A 1 217 ? 52.588 0.609 -91.666 1.00 44.44 217 MET A C 1
ATOM 1677 O O . MET A 1 217 ? 52.252 1.433 -90.818 1.00 44.44 217 MET A O 1
ATOM 1681 N N . GLY A 1 218 ? 52.693 0.892 -92.969 1.00 41.28 218 GLY A N 1
ATOM 1682 C CA . GLY A 1 218 ? 52.427 2.194 -93.577 1.00 41.28 218 GLY A CA 1
ATOM 1683 C C . GLY A 1 218 ? 51.087 2.798 -93.168 1.00 41.28 218 GLY A C 1
ATOM 1684 O O . GLY A 1 218 ? 50.102 2.084 -92.970 1.00 41.28 218 GLY A O 1
ATOM 1685 N N . ASP A 1 219 ? 51.100 4.127 -93.059 1.00 43.16 219 ASP A N 1
ATOM 1686 C CA . ASP A 1 219 ? 49.982 4.999 -92.722 1.00 43.16 219 ASP A CA 1
ATOM 1687 C C . ASP A 1 219 ? 48.700 4.610 -93.470 1.00 43.16 219 ASP A C 1
ATOM 1689 O O . ASP A 1 219 ? 48.426 5.046 -94.586 1.00 43.16 219 ASP A O 1
ATOM 1693 N N . CYS A 1 220 ? 47.878 3.794 -92.818 1.00 38.16 220 CYS A N 1
ATOM 1694 C CA . CYS A 1 220 ? 46.456 3.753 -93.090 1.00 38.16 220 CYS A CA 1
ATOM 1695 C C . CYS A 1 220 ? 45.857 4.857 -92.223 1.00 38.16 220 CYS A C 1
ATOM 1697 O O . CYS A 1 220 ? 45.486 4.624 -91.070 1.00 38.16 220 CYS A O 1
ATOM 1699 N N . GLU A 1 221 ? 45.821 6.082 -92.756 1.00 38.25 221 GLU A N 1
ATOM 1700 C CA . GLU A 1 221 ? 44.906 7.099 -92.247 1.00 38.25 221 GLU A CA 1
ATOM 1701 C C . GLU A 1 221 ? 43.531 6.440 -92.055 1.00 38.25 221 GLU A C 1
ATOM 1703 O O . GLU A 1 221 ? 43.041 5.785 -92.985 1.00 38.25 221 GLU A O 1
ATOM 1708 N N . PRO A 1 222 ? 42.872 6.584 -90.892 1.00 41.19 222 PRO A N 1
ATOM 1709 C CA . PRO A 1 222 ? 41.456 6.284 -90.789 1.00 41.19 222 PRO A CA 1
ATOM 1710 C C . PRO A 1 222 ? 40.693 7.331 -91.615 1.00 41.19 222 PRO A C 1
ATOM 1712 O O . PRO A 1 222 ? 40.133 8.290 -91.087 1.00 41.19 222 PRO A O 1
ATOM 1715 N N . SER A 1 223 ? 40.708 7.160 -92.938 1.00 45.50 223 SER A N 1
ATOM 1716 C CA . SER A 1 223 ? 39.750 7.770 -93.847 1.00 45.50 223 SER A CA 1
ATOM 1717 C C . SER A 1 223 ? 38.388 7.138 -93.553 1.00 45.50 223 SER A C 1
ATOM 1719 O O . SER A 1 223 ? 38.238 5.917 -93.546 1.00 45.50 223 SER A O 1
ATOM 1721 N N . GLY A 1 224 ? 37.409 7.980 -93.219 1.00 42.72 224 GLY A N 1
ATOM 1722 C CA . GLY A 1 224 ? 36.031 7.549 -92.986 1.00 42.72 224 GLY A CA 1
ATOM 1723 C C . GLY A 1 224 ? 35.515 7.724 -91.556 1.00 42.72 224 GLY A C 1
ATOM 1724 O O . GLY A 1 224 ? 34.994 6.787 -90.964 1.00 42.72 224 GLY A O 1
ATOM 1725 N N . TYR A 1 225 ? 35.563 8.945 -91.018 1.00 39.38 225 TYR A N 1
ATOM 1726 C CA . TYR A 1 225 ? 34.460 9.439 -90.178 1.00 39.38 225 TYR A CA 1
ATOM 1727 C C . TYR A 1 225 ? 33.603 10.416 -90.998 1.00 39.38 225 TYR A C 1
ATOM 1729 O O . TYR A 1 225 ? 33.255 11.507 -90.551 1.00 39.38 225 TYR A O 1
ATOM 1737 N N . GLU A 1 226 ? 33.283 10.037 -92.235 1.00 42.38 226 GLU A N 1
ATOM 1738 C CA . GLU A 1 226 ? 32.221 10.700 -92.982 1.00 42.38 226 GLU A CA 1
ATOM 1739 C C . GLU A 1 226 ? 30.868 10.211 -92.460 1.00 42.38 226 GLU A C 1
ATOM 1741 O O . GLU A 1 226 ? 30.619 9.014 -92.342 1.00 42.38 226 GLU A O 1
ATOM 1746 N N . GLY A 1 227 ? 30.001 11.167 -92.123 1.00 49.69 227 GLY A N 1
ATOM 1747 C CA . GLY A 1 227 ? 28.570 10.917 -91.977 1.00 49.69 227 GLY A CA 1
ATOM 1748 C C . GLY A 1 227 ? 28.101 10.420 -90.613 1.00 49.69 227 GLY A C 1
ATOM 1749 O O . GLY A 1 227 ? 27.255 9.533 -90.558 1.00 49.69 227 GLY A O 1
ATOM 1750 N N . ARG A 1 228 ? 28.563 10.998 -89.492 1.00 55.06 228 ARG A N 1
ATOM 1751 C CA . ARG A 1 228 ? 27.736 10.899 -88.275 1.00 55.06 228 ARG A CA 1
ATOM 1752 C C . ARG A 1 228 ? 26.463 11.726 -88.509 1.00 55.06 228 ARG A C 1
ATOM 1754 O O . ARG A 1 228 ? 26.605 12.928 -88.749 1.00 55.06 228 ARG A O 1
ATOM 1761 N N . PRO A 1 229 ? 25.264 11.126 -88.443 1.00 57.25 229 PRO A N 1
ATOM 1762 C CA . PRO A 1 229 ? 24.017 11.867 -88.572 1.00 57.25 229 PRO A CA 1
ATOM 1763 C C . PRO A 1 229 ? 23.978 12.915 -87.460 1.00 57.25 229 PRO A C 1
ATOM 1765 O O . PRO A 1 229 ? 24.135 12.582 -86.279 1.00 57.25 229 PRO A O 1
ATOM 1768 N N . ARG A 1 230 ? 23.850 14.194 -87.823 1.00 69.25 230 ARG A N 1
ATOM 1769 C CA . ARG A 1 230 ? 23.605 15.236 -86.824 1.00 69.25 230 ARG A CA 1
ATOM 1770 C C . ARG A 1 230 ? 22.123 15.192 -86.476 1.00 69.25 230 ARG A C 1
ATOM 1772 O O . ARG A 1 230 ? 21.311 14.652 -87.225 1.00 69.25 230 ARG A O 1
ATOM 1779 N N . ILE A 1 231 ? 21.784 15.675 -85.289 1.00 72.88 231 ILE A N 1
ATOM 1780 C CA . ILE A 1 231 ? 20.380 15.901 -84.961 1.00 72.88 231 ILE A CA 1
ATOM 1781 C C . ILE A 1 231 ? 19.914 17.064 -85.826 1.00 72.88 231 ILE A C 1
ATOM 1783 O O . ILE A 1 231 ? 20.528 18.129 -85.767 1.00 72.88 231 ILE A O 1
ATOM 1787 N N . ALA A 1 232 ? 18.829 16.855 -86.560 1.00 77.56 232 ALA A N 1
ATOM 1788 C CA . ALA A 1 232 ? 18.175 17.911 -87.307 1.00 77.56 232 ALA A CA 1
ATOM 1789 C C . ALA A 1 232 ? 17.347 18.774 -86.349 1.00 77.56 232 ALA A C 1
ATOM 1791 O O . ALA A 1 232 ? 17.500 19.995 -86.311 1.00 77.56 232 ALA A O 1
ATOM 1792 N N . TRP A 1 233 ? 16.503 18.135 -85.529 1.00 82.06 233 TRP A N 1
ATOM 1793 C CA . TRP A 1 233 ? 15.775 18.797 -84.450 1.00 82.06 233 TRP A CA 1
ATOM 1794 C C . TRP A 1 233 ? 15.230 17.818 -83.399 1.00 82.06 233 TRP A C 1
ATOM 1796 O O . TRP A 1 233 ? 15.170 16.607 -83.610 1.00 82.06 233 TRP A O 1
ATOM 1806 N N . ILE A 1 234 ? 14.830 18.356 -82.245 1.00 83.44 234 ILE A N 1
ATOM 1807 C CA . ILE A 1 234 ? 14.191 17.618 -81.151 1.00 83.44 234 ILE A CA 1
ATOM 1808 C C . ILE A 1 234 ? 12.853 18.269 -80.825 1.00 83.44 234 ILE A C 1
ATOM 1810 O O . ILE A 1 234 ? 12.824 19.445 -80.472 1.00 83.44 234 ILE A O 1
ATOM 1814 N N . GLU A 1 235 ? 11.768 17.510 -80.888 1.00 83.56 235 GLU A N 1
ATOM 1815 C CA . GLU A 1 235 ? 10.434 17.942 -80.472 1.00 83.56 235 GLU A CA 1
ATOM 1816 C C . GLU A 1 235 ? 10.113 17.396 -79.089 1.00 83.56 235 GLU A C 1
ATOM 1818 O O . GLU A 1 235 ? 10.456 16.255 -78.765 1.00 83.56 235 GLU A O 1
ATOM 1823 N N . THR A 1 236 ? 9.452 18.198 -78.257 1.00 84.94 236 THR A N 1
ATOM 1824 C CA . THR A 1 236 ? 9.105 17.766 -76.900 1.00 84.94 236 THR A CA 1
ATOM 1825 C C . THR A 1 236 ? 7.622 17.885 -76.618 1.00 84.94 236 THR A C 1
ATOM 1827 O O . THR A 1 236 ? 7.052 18.962 -76.764 1.00 84.94 236 THR A O 1
ATOM 1830 N N . GLU A 1 237 ? 7.012 16.813 -76.125 1.00 84.62 237 GLU A N 1
ATOM 1831 C CA . GLU A 1 237 ? 5.653 16.807 -75.588 1.00 84.62 237 GLU A CA 1
ATOM 1832 C C . GLU A 1 237 ? 5.740 16.697 -74.061 1.00 84.62 237 GLU A C 1
ATOM 1834 O O . GLU A 1 237 ? 6.243 15.714 -73.519 1.00 84.62 237 GLU A O 1
ATOM 1839 N N . SER A 1 238 ? 5.332 17.738 -73.339 1.00 81.75 238 SER A N 1
ATOM 1840 C CA . SER A 1 238 ? 5.590 17.866 -71.901 1.00 81.75 238 SER A CA 1
ATOM 1841 C C . SER A 1 238 ? 4.373 18.370 -71.141 1.00 81.75 238 SER A C 1
ATOM 1843 O O . SER A 1 238 ? 3.646 19.242 -71.605 1.00 81.75 238 SER A O 1
ATOM 1845 N N . GLU A 1 239 ? 4.214 17.911 -69.901 1.00 83.31 239 GLU A N 1
ATOM 1846 C CA . GLU A 1 239 ? 3.283 18.527 -68.945 1.00 83.31 239 GLU A CA 1
ATOM 1847 C C . GLU A 1 239 ? 3.696 19.967 -68.576 1.00 83.31 239 GLU A C 1
ATOM 1849 O O . GLU A 1 239 ? 2.891 20.737 -68.051 1.00 83.31 239 GLU A O 1
ATOM 1854 N N . SER A 1 240 ? 4.949 20.355 -68.851 1.00 80.06 240 SER A N 1
ATOM 1855 C CA . SER A 1 240 ? 5.414 21.733 -68.716 1.00 80.06 240 SER A CA 1
ATOM 1856 C C . SER A 1 240 ? 5.054 22.559 -69.958 1.00 80.06 240 SER A C 1
ATOM 1858 O O . SER A 1 240 ? 5.607 22.295 -71.030 1.00 80.06 240 SER A O 1
ATOM 1860 N N . PRO A 1 241 ? 4.248 23.635 -69.836 1.00 83.69 241 PRO A N 1
ATOM 1861 C CA . PRO A 1 241 ? 3.942 24.528 -70.959 1.00 83.69 241 PRO A CA 1
ATOM 1862 C C . PRO A 1 241 ? 5.183 25.181 -71.583 1.00 83.69 241 PRO A C 1
ATOM 1864 O O . PRO A 1 241 ? 5.157 25.598 -72.735 1.00 83.69 241 PRO A O 1
ATOM 1867 N N . ALA A 1 242 ? 6.281 25.278 -70.827 1.00 82.69 242 ALA A N 1
ATOM 1868 C CA . ALA A 1 242 ? 7.536 25.855 -71.296 1.00 82.69 242 ALA A CA 1
ATOM 1869 C C . ALA A 1 242 ? 8.341 24.918 -72.216 1.00 82.69 242 ALA A C 1
ATOM 1871 O O . ALA A 1 242 ? 9.241 25.394 -72.906 1.00 82.69 242 ALA A O 1
ATOM 1872 N N . LEU A 1 243 ? 8.038 23.615 -72.216 1.00 82.75 243 LEU A N 1
ATOM 1873 C CA . LEU A 1 243 ? 8.669 22.620 -73.089 1.00 82.75 243 LEU A CA 1
ATOM 1874 C C . LEU A 1 243 ? 7.683 22.112 -74.150 1.00 82.75 243 LEU A C 1
ATOM 1876 O O . LEU A 1 243 ? 8.071 21.902 -75.290 1.00 82.75 243 LEU A O 1
ATOM 1880 N N . ASN A 1 244 ? 6.399 21.958 -73.818 1.00 87.12 244 ASN A N 1
ATOM 1881 C CA . ASN A 1 244 ? 5.428 21.327 -74.709 1.00 87.12 244 ASN A CA 1
ATOM 1882 C C . ASN A 1 244 ? 5.348 21.975 -76.107 1.00 87.12 244 ASN A C 1
ATOM 1884 O O . ASN A 1 244 ? 5.149 23.184 -76.222 1.00 87.12 244 ASN A O 1
ATOM 1888 N N . GLY A 1 245 ? 5.471 21.161 -77.156 1.00 84.31 245 GLY A N 1
ATOM 1889 C CA . GLY A 1 245 ? 5.398 21.562 -78.562 1.00 84.31 245 GLY A CA 1
ATOM 1890 C C . GLY A 1 245 ? 6.598 22.361 -79.079 1.00 84.31 245 GLY A C 1
ATOM 1891 O O . GLY A 1 245 ? 6.516 22.924 -80.169 1.00 84.31 245 GLY A O 1
ATOM 1892 N N . ARG A 1 246 ? 7.697 22.468 -78.318 1.00 87.00 246 ARG A N 1
ATOM 1893 C CA . ARG A 1 246 ? 8.901 23.181 -78.767 1.00 87.00 246 ARG A CA 1
ATOM 1894 C C . ARG A 1 246 ? 9.834 22.285 -79.568 1.00 87.00 246 ARG A C 1
ATOM 1896 O O . ARG A 1 246 ? 9.962 21.096 -79.286 1.00 87.00 246 ARG A O 1
ATOM 1903 N N . VAL A 1 247 ? 10.510 22.920 -80.524 1.00 87.06 247 VAL A N 1
ATOM 1904 C CA . VAL A 1 247 ? 11.522 22.323 -81.393 1.00 87.06 247 VAL A CA 1
ATOM 1905 C C . VAL A 1 247 ? 12.888 22.906 -81.031 1.00 87.06 247 VAL A C 1
ATOM 1907 O O . VAL A 1 247 ? 13.032 24.127 -80.957 1.00 87.06 247 VAL A O 1
ATOM 1910 N N . TYR A 1 248 ? 13.878 22.049 -80.799 1.00 84.94 248 TYR A N 1
ATOM 1911 C CA . TYR A 1 248 ? 15.244 22.431 -80.435 1.00 84.94 248 TYR A CA 1
ATOM 1912 C C . TYR A 1 248 ? 16.221 21.994 -81.525 1.00 84.94 248 TYR A C 1
ATOM 1914 O O . TYR A 1 248 ? 16.162 20.849 -81.968 1.00 84.94 248 TYR A O 1
ATOM 1922 N N . GLY A 1 249 ? 17.133 22.878 -81.938 1.00 79.38 249 GLY A N 1
ATOM 1923 C CA . GLY A 1 249 ? 18.124 22.590 -82.983 1.00 79.38 249 GLY A CA 1
ATOM 1924 C C . GLY A 1 249 ? 19.350 21.838 -82.461 1.00 79.38 249 GLY A C 1
ATOM 1925 O O . GLY A 1 249 ? 20.166 21.345 -83.234 1.00 79.38 249 GLY A O 1
ATOM 1926 N N . SER A 1 250 ? 19.505 21.734 -81.138 1.00 80.69 250 SER A N 1
ATOM 1927 C CA . SER A 1 250 ? 20.558 20.930 -80.523 1.00 80.69 250 SER A CA 1
ATOM 1928 C C . SER A 1 250 ? 20.179 20.423 -79.132 1.00 80.69 250 SER A C 1
ATOM 1930 O O . SER A 1 250 ? 19.293 20.948 -78.457 1.00 80.69 250 SER A O 1
ATOM 1932 N N . ILE A 1 251 ? 20.920 19.426 -78.651 1.00 75.88 251 ILE A N 1
ATOM 1933 C CA . ILE A 1 251 ? 20.783 18.927 -77.275 1.00 75.88 251 ILE A CA 1
ATOM 1934 C C . ILE A 1 251 ? 21.119 19.982 -76.234 1.00 75.88 251 ILE A C 1
ATOM 1936 O O . ILE A 1 251 ? 20.519 19.985 -75.162 1.00 75.88 251 ILE A O 1
ATOM 1940 N N . ASN A 1 252 ? 22.080 20.859 -76.520 1.00 78.12 252 ASN A N 1
ATOM 1941 C CA . ASN A 1 252 ? 22.471 21.894 -75.571 1.00 78.12 252 ASN A CA 1
ATOM 1942 C C . ASN A 1 252 ? 21.307 22.862 -75.334 1.00 78.12 252 ASN A C 1
ATOM 1944 O O . ASN A 1 252 ? 20.992 23.158 -74.184 1.00 78.12 252 ASN A O 1
ATOM 1948 N N . GLU A 1 253 ? 20.599 23.247 -76.399 1.00 80.56 253 GLU A N 1
ATOM 1949 C CA . GLU A 1 253 ? 19.399 24.086 -76.300 1.00 80.56 253 GLU A CA 1
ATOM 1950 C C . GLU A 1 253 ? 18.281 23.407 -75.498 1.00 80.56 253 GLU A C 1
ATOM 1952 O O . GLU A 1 253 ? 17.692 24.027 -74.609 1.00 80.56 253 GLU A O 1
ATOM 1957 N N . LEU A 1 254 ? 18.022 22.118 -75.749 1.00 79.69 254 LEU A N 1
ATOM 1958 C CA . LEU A 1 254 ? 17.056 21.340 -74.969 1.00 79.69 254 LEU A CA 1
ATOM 1959 C C . LEU A 1 254 ? 17.464 21.249 -73.488 1.00 79.69 254 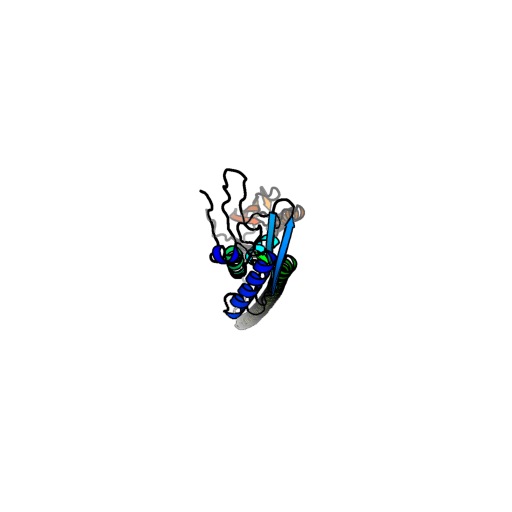LEU A C 1
ATOM 1961 O O . LEU A 1 254 ? 16.642 21.452 -72.593 1.00 79.69 254 LEU A O 1
ATOM 1965 N N . SER A 1 255 ? 18.739 20.965 -73.216 1.00 78.19 255 SER A N 1
ATOM 1966 C CA . SER A 1 255 ? 19.298 20.847 -71.865 1.00 78.19 255 SER A CA 1
ATOM 1967 C C . SER A 1 255 ? 19.117 22.138 -71.069 1.00 78.19 255 SER A C 1
ATOM 1969 O O . SER A 1 255 ? 18.662 22.116 -69.920 1.00 78.19 255 SER A O 1
ATOM 1971 N N . ASP A 1 256 ? 19.405 23.279 -71.691 1.00 80.62 256 ASP A N 1
ATOM 1972 C CA . ASP A 1 256 ? 19.255 24.584 -71.058 1.00 80.62 256 ASP A CA 1
ATOM 1973 C C . ASP A 1 256 ? 17.785 24.933 -70.802 1.00 80.62 256 ASP A C 1
ATOM 1975 O O . ASP A 1 256 ? 17.456 25.441 -69.722 1.00 80.62 256 ASP A O 1
ATOM 1979 N N . ALA A 1 257 ? 16.882 24.578 -71.721 1.00 82.12 257 ALA A N 1
ATOM 1980 C CA . ALA A 1 257 ? 15.444 24.746 -71.528 1.00 82.12 257 ALA A C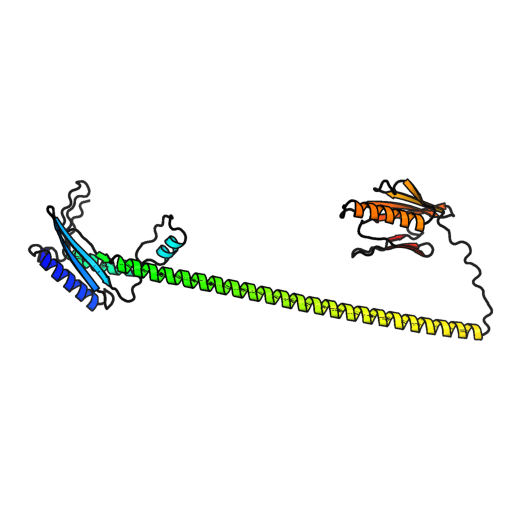A 1
ATOM 1981 C C . ALA A 1 257 ? 14.910 23.894 -70.363 1.00 82.12 257 ALA A C 1
ATOM 1983 O O . ALA A 1 257 ? 14.193 24.404 -69.498 1.00 82.12 257 ALA A O 1
ATOM 1984 N N . VAL A 1 258 ? 15.315 22.624 -70.264 1.00 77.69 258 VAL A N 1
ATOM 1985 C CA . VAL A 1 258 ? 14.935 21.738 -69.148 1.00 77.69 258 VAL A CA 1
ATOM 1986 C C . VAL A 1 258 ? 15.462 22.281 -67.814 1.00 77.69 258 VAL A C 1
ATOM 1988 O O . VAL A 1 258 ? 14.731 22.322 -66.819 1.00 77.69 258 VAL A O 1
ATOM 1991 N N . ARG A 1 259 ? 16.706 22.777 -67.783 1.00 78.00 259 ARG A N 1
ATOM 1992 C CA . ARG A 1 259 ? 17.295 23.412 -66.589 1.00 78.00 259 ARG A CA 1
ATOM 1993 C C . ARG A 1 259 ? 16.577 24.697 -66.187 1.00 78.00 259 ARG A C 1
ATOM 1995 O O . ARG A 1 259 ? 16.509 25.001 -64.995 1.00 78.00 259 ARG A O 1
ATOM 2002 N N . ALA A 1 260 ? 16.073 25.477 -67.141 1.00 82.56 260 ALA A N 1
ATOM 2003 C CA . ALA A 1 260 ? 15.286 26.673 -66.848 1.00 82.56 260 ALA A CA 1
ATOM 2004 C C . ALA A 1 260 ? 13.969 26.312 -66.139 1.00 82.56 260 ALA A C 1
ATOM 2006 O O . ALA A 1 260 ? 13.685 26.860 -65.074 1.00 82.56 260 ALA A O 1
ATOM 2007 N N . VAL A 1 261 ? 13.242 25.311 -66.645 1.00 80.81 261 VAL A N 1
ATOM 2008 C CA . VAL A 1 261 ? 11.985 24.826 -66.042 1.00 80.81 261 VAL A CA 1
ATOM 2009 C C . VAL A 1 261 ? 12.199 24.255 -64.639 1.00 80.81 261 VAL A C 1
ATOM 2011 O O . VAL A 1 261 ? 11.410 24.516 -63.728 1.00 80.81 261 VAL A O 1
ATOM 2014 N N . ALA A 1 262 ? 13.284 23.503 -64.431 1.00 75.06 262 ALA A N 1
ATOM 2015 C CA . ALA A 1 262 ? 13.628 22.988 -63.108 1.00 75.06 262 ALA A CA 1
ATOM 2016 C C . ALA A 1 262 ? 13.880 24.128 -62.104 1.00 75.06 262 ALA A C 1
ATOM 2018 O O . ALA A 1 262 ? 13.355 24.097 -60.989 1.00 75.06 262 ALA A O 1
ATOM 2019 N N . ARG A 1 263 ? 14.623 25.170 -62.511 1.00 79.06 263 ARG A N 1
ATOM 2020 C CA . ARG A 1 263 ? 14.915 26.339 -61.665 1.00 79.06 263 ARG A CA 1
ATOM 2021 C C . ARG A 1 263 ? 13.661 27.121 -61.282 1.00 79.06 263 ARG A C 1
ATOM 2023 O O . ARG A 1 263 ? 13.516 27.472 -60.112 1.00 79.06 263 ARG A O 1
ATOM 2030 N N . GLU A 1 264 ? 12.747 27.347 -62.222 1.00 80.94 264 GLU A N 1
ATOM 2031 C CA . GLU A 1 264 ? 11.482 28.046 -61.955 1.00 80.94 264 GLU A CA 1
ATOM 2032 C C . GLU A 1 264 ? 10.638 27.310 -60.901 1.00 80.94 264 GLU A C 1
ATOM 2034 O O . GLU A 1 264 ? 10.092 27.925 -59.984 1.00 80.94 264 GLU A O 1
ATOM 2039 N N . ARG A 1 265 ? 10.600 25.972 -60.950 1.00 73.06 265 ARG A N 1
ATOM 2040 C CA . ARG A 1 265 ? 9.884 25.165 -59.949 1.00 73.06 265 ARG A CA 1
ATOM 2041 C C . ARG A 1 265 ? 10.481 25.255 -58.551 1.00 73.06 265 ARG A C 1
ATOM 2043 O O . ARG A 1 265 ? 9.722 25.361 -57.585 1.00 73.06 265 ARG A O 1
ATOM 2050 N N . ILE A 1 266 ? 11.812 25.200 -58.448 1.00 75.31 266 ILE A N 1
ATOM 2051 C CA . ILE A 1 266 ? 12.510 25.368 -57.167 1.00 75.31 266 ILE A CA 1
ATOM 2052 C C . ILE A 1 266 ? 12.174 26.746 -56.590 1.00 75.31 266 ILE A C 1
ATOM 2054 O O . ILE A 1 266 ? 11.806 26.842 -55.420 1.00 75.31 266 ILE A O 1
ATOM 2058 N N . ALA A 1 267 ? 12.241 27.794 -57.418 1.00 78.00 267 ALA A N 1
ATOM 2059 C CA . ALA A 1 267 ? 11.918 29.157 -57.007 1.00 78.00 267 ALA A CA 1
ATOM 2060 C C . ALA A 1 267 ? 10.449 29.305 -56.566 1.00 78.00 267 ALA A C 1
ATOM 2062 O O . ALA A 1 267 ? 10.164 30.013 -55.605 1.00 78.00 267 ALA A O 1
ATOM 2063 N N . GLY A 1 268 ? 9.523 28.583 -57.205 1.00 79.44 268 GLY A N 1
ATOM 2064 C CA . GLY A 1 268 ? 8.104 28.542 -56.840 1.00 79.44 268 GLY A CA 1
ATOM 2065 C C . GLY A 1 268 ? 7.751 27.662 -55.631 1.00 79.44 268 GLY A C 1
ATOM 2066 O O . GLY A 1 268 ? 6.568 27.427 -55.389 1.00 79.44 268 GLY A O 1
ATOM 2067 N N . GLY A 1 269 ? 8.733 27.113 -54.901 1.00 76.50 269 GLY A N 1
ATOM 2068 C CA . GLY A 1 269 ? 8.516 26.333 -53.672 1.00 76.50 269 GLY A CA 1
ATOM 2069 C C . GLY A 1 269 ? 7.902 24.938 -53.868 1.00 76.50 269 GLY A C 1
ATOM 2070 O O . GLY A 1 269 ? 7.622 24.239 -52.892 1.00 76.50 269 GLY A O 1
ATOM 2071 N N . ARG A 1 270 ? 7.708 24.483 -55.113 1.00 67.62 270 ARG A N 1
ATOM 2072 C CA . ARG A 1 270 ? 7.150 23.154 -55.415 1.00 67.62 270 ARG A CA 1
ATOM 2073 C C . ARG A 1 270 ? 8.274 22.120 -55.434 1.00 67.62 270 ARG A C 1
ATOM 2075 O O . ARG A 1 270 ? 8.881 21.869 -56.469 1.00 67.62 270 ARG A O 1
ATOM 2082 N N . THR A 1 271 ? 8.556 21.520 -54.279 1.00 63.28 271 THR A N 1
ATOM 2083 C CA . THR A 1 271 ? 9.677 20.572 -54.109 1.00 63.28 271 THR A CA 1
ATOM 2084 C C . THR A 1 271 ? 9.308 19.094 -54.300 1.00 63.28 271 THR A C 1
ATOM 2086 O O . THR A 1 271 ? 10.174 18.234 -54.144 1.00 63.28 271 THR A O 1
ATOM 2089 N N . GLY A 1 272 ? 8.063 18.790 -54.689 1.00 59.41 272 GLY A N 1
ATOM 2090 C CA . GLY A 1 272 ? 7.599 17.434 -54.997 1.00 59.41 272 GLY A CA 1
ATOM 2091 C C . GLY A 1 272 ? 6.735 17.400 -56.259 1.00 59.41 272 GLY A C 1
ATOM 2092 O O . GLY A 1 272 ? 5.696 18.054 -56.317 1.00 59.41 272 GLY A O 1
ATOM 2093 N N . GLY A 1 273 ? 7.183 16.661 -57.276 1.00 65.62 273 GLY A N 1
ATOM 2094 C CA . GLY A 1 273 ? 6.461 16.432 -58.530 1.00 65.62 273 GLY A CA 1
ATOM 2095 C C . GLY A 1 273 ? 7.408 16.155 -59.700 1.00 65.62 273 GLY A C 1
ATOM 2096 O O . GLY A 1 273 ? 8.397 16.868 -59.874 1.00 65.62 273 GLY A O 1
ATOM 2097 N N . TYR A 1 274 ? 7.093 15.133 -60.495 1.00 70.94 274 TYR A N 1
ATOM 2098 C CA . TYR A 1 274 ? 7.766 14.838 -61.762 1.00 70.94 274 TYR A CA 1
ATOM 2099 C C . TYR A 1 274 ? 6.971 15.476 -62.900 1.00 70.94 274 TYR A C 1
ATOM 2101 O O . TYR A 1 274 ? 5.744 15.471 -62.847 1.00 70.94 274 TYR A O 1
ATOM 2109 N N . HIS A 1 275 ? 7.649 16.036 -63.900 1.00 69.94 275 HIS A N 1
ATOM 2110 C CA . HIS A 1 275 ? 7.019 16.342 -65.187 1.00 69.94 275 HIS A CA 1
ATOM 2111 C C . HIS A 1 275 ? 7.340 15.224 -66.159 1.00 69.94 275 HIS A C 1
ATOM 2113 O O . HIS A 1 275 ? 8.516 14.992 -66.451 1.00 69.94 275 HIS A O 1
ATOM 2119 N N . LYS A 1 276 ? 6.306 14.568 -66.677 1.00 78.19 276 LYS A N 1
ATOM 2120 C CA . LYS A 1 276 ? 6.471 13.599 -67.760 1.00 78.19 276 LYS A CA 1
ATOM 2121 C C . LYS A 1 276 ? 6.715 14.363 -69.054 1.00 78.19 276 LYS A C 1
ATOM 2123 O O . LYS A 1 276 ? 5.914 15.215 -69.436 1.00 78.19 276 LYS A O 1
ATOM 2128 N N . THR A 1 277 ? 7.844 14.089 -69.694 1.00 76.62 277 THR A N 1
ATOM 2129 C CA . THR A 1 277 ? 8.221 14.692 -70.974 1.00 76.62 277 THR A CA 1
ATOM 2130 C C . THR A 1 277 ? 8.612 13.603 -71.959 1.00 76.62 277 THR A C 1
ATOM 2132 O O . THR A 1 277 ? 9.496 12.794 -71.681 1.00 76.62 277 THR A O 1
ATOM 2135 N N . TRP A 1 278 ? 7.949 13.585 -73.105 1.00 80.00 278 TRP A N 1
ATOM 2136 C CA . TRP A 1 278 ? 8.315 12.788 -74.262 1.00 80.00 278 TRP A CA 1
ATOM 2137 C C . TRP A 1 278 ? 9.180 13.626 -75.198 1.00 80.00 278 TRP A C 1
ATOM 2139 O O . TRP A 1 278 ? 8.923 14.811 -75.406 1.00 80.00 278 TRP A O 1
ATOM 2149 N N . LEU A 1 279 ? 10.231 13.014 -75.722 1.00 80.12 279 LEU A N 1
ATOM 2150 C CA . LEU A 1 279 ? 11.163 13.594 -76.676 1.00 80.12 279 LEU A CA 1
ATOM 2151 C C . LEU A 1 279 ? 11.061 12.792 -77.969 1.00 80.12 279 LEU A C 1
ATOM 2153 O O . LEU A 1 279 ? 11.214 11.571 -77.929 1.00 80.12 279 LEU A O 1
ATOM 2157 N N . THR A 1 280 ? 10.867 13.473 -79.090 1.00 82.25 280 THR A N 1
ATOM 2158 C CA . THR A 1 280 ? 11.028 12.913 -80.433 1.00 82.25 280 THR A CA 1
ATOM 2159 C C . THR A 1 280 ? 12.261 13.558 -81.050 1.00 82.25 280 THR A C 1
ATOM 2161 O O . THR A 1 280 ? 12.310 14.772 -81.220 1.00 82.25 280 THR A O 1
ATOM 2164 N N . ILE A 1 281 ? 13.287 12.764 -81.332 1.00 80.75 281 ILE A N 1
ATOM 2165 C CA . ILE A 1 281 ? 14.554 13.225 -81.905 1.00 80.75 281 ILE A CA 1
ATOM 2166 C C . ILE A 1 281 ? 14.559 12.837 -83.373 1.00 80.75 281 ILE A C 1
ATOM 2168 O O . ILE A 1 281 ? 14.432 11.652 -83.672 1.00 80.75 281 ILE A O 1
ATOM 2172 N N . THR A 1 282 ? 14.739 13.814 -84.257 1.00 80.25 282 THR A N 1
ATOM 2173 C CA . THR A 1 282 ? 14.869 13.600 -85.700 1.00 80.25 282 THR A CA 1
ATOM 2174 C C . THR A 1 282 ? 16.312 13.856 -86.119 1.00 80.25 282 THR A C 1
ATOM 2176 O O . THR A 1 282 ? 16.882 14.906 -85.811 1.00 80.25 282 THR A O 1
ATOM 2179 N N . TRP A 1 283 ? 16.921 12.899 -86.812 1.00 81.88 283 TRP A N 1
ATOM 2180 C CA . TRP A 1 283 ? 18.269 13.029 -87.370 1.00 81.88 283 TRP A CA 1
ATOM 2181 C C . TRP A 1 283 ? 18.240 13.636 -88.780 1.00 81.88 283 TRP A C 1
ATOM 2183 O O . TRP A 1 283 ? 17.205 13.634 -89.440 1.00 81.88 283 TRP A O 1
ATOM 2193 N N . ASP A 1 284 ? 19.375 14.163 -89.249 1.00 81.31 284 ASP A N 1
ATOM 2194 C CA . ASP A 1 284 ? 19.521 14.803 -90.572 1.00 81.31 284 ASP A CA 1
ATOM 2195 C C . ASP A 1 284 ? 19.144 13.888 -91.750 1.00 81.31 284 ASP A C 1
ATOM 2197 O O . ASP A 1 284 ? 18.809 14.377 -92.827 1.00 81.31 284 ASP A O 1
ATOM 2201 N N . ASP A 1 285 ? 19.183 12.567 -91.562 1.00 78.50 285 ASP A N 1
ATOM 2202 C CA . ASP A 1 285 ? 18.741 11.581 -92.554 1.00 78.50 285 ASP A CA 1
ATOM 2203 C C . ASP A 1 285 ? 17.240 11.249 -92.477 1.00 78.50 285 ASP A C 1
ATOM 2205 O O . ASP A 1 285 ? 16.752 10.408 -93.231 1.00 78.50 285 ASP A O 1
ATOM 2209 N N . GLY A 1 286 ? 16.495 11.941 -91.611 1.00 82.25 286 GLY A N 1
ATOM 2210 C CA . GLY A 1 286 ? 15.044 11.838 -91.471 1.00 82.25 286 GLY A CA 1
ATOM 2211 C C . GLY A 1 286 ? 14.566 10.721 -90.545 1.00 82.25 286 GLY A C 1
ATOM 2212 O O . GLY A 1 286 ? 13.361 10.601 -90.325 1.00 82.25 286 GLY A O 1
ATOM 2213 N N . GLU A 1 287 ? 15.466 9.913 -89.978 1.00 79.62 287 GLU A N 1
ATOM 2214 C CA . GLU A 1 287 ? 15.082 8.932 -88.962 1.00 79.62 287 GLU A CA 1
ATOM 2215 C C . GLU A 1 287 ? 14.599 9.626 -87.682 1.00 79.62 287 GLU A C 1
ATOM 2217 O O . GLU A 1 287 ? 15.103 10.688 -87.310 1.00 79.62 287 GLU A O 1
ATOM 2222 N N . THR A 1 288 ? 13.650 9.002 -86.976 1.00 80.94 288 THR A N 1
ATOM 2223 C CA . THR A 1 288 ? 13.096 9.523 -85.719 1.00 80.94 288 THR A CA 1
ATOM 2224 C C . THR A 1 288 ? 13.186 8.505 -84.589 1.00 80.94 288 THR A C 1
ATOM 2226 O O . THR A 1 288 ? 12.888 7.329 -84.792 1.00 80.94 288 THR A O 1
ATOM 2229 N N . GLY A 1 289 ? 13.524 8.955 -83.383 1.00 80.62 289 GLY A N 1
ATOM 2230 C CA . GLY A 1 289 ? 13.538 8.144 -82.165 1.00 80.62 289 GLY A CA 1
ATOM 2231 C C . GLY A 1 289 ? 12.734 8.807 -81.055 1.00 80.62 289 GLY A C 1
ATOM 2232 O O . GLY A 1 289 ? 12.794 10.025 -80.898 1.00 80.62 289 GLY A O 1
ATOM 2233 N N . GLN A 1 290 ? 11.989 8.018 -80.278 1.00 80.56 290 GLN A N 1
ATOM 2234 C CA . GLN A 1 290 ? 11.188 8.522 -79.162 1.00 80.56 290 GLN A CA 1
ATOM 2235 C C . GLN A 1 290 ? 11.755 8.100 -77.810 1.00 80.56 290 GLN A C 1
ATOM 2237 O O . GLN A 1 290 ? 12.281 6.999 -77.645 1.00 80.56 290 GLN A O 1
ATOM 2242 N N . ALA A 1 291 ? 11.614 8.974 -76.819 1.00 78.94 291 ALA A N 1
ATOM 2243 C CA . ALA A 1 291 ? 12.045 8.708 -75.461 1.00 78.94 291 ALA A CA 1
ATOM 2244 C C . ALA A 1 291 ? 11.163 9.395 -74.434 1.00 78.94 291 ALA A C 1
ATOM 2246 O O . ALA A 1 291 ? 10.699 10.511 -74.637 1.00 78.94 291 ALA A O 1
ATOM 2247 N N . ARG A 1 292 ? 10.981 8.743 -73.288 1.00 76.62 292 ARG A N 1
ATOM 2248 C CA . ARG A 1 292 ? 10.261 9.309 -72.151 1.00 76.62 292 ARG A CA 1
ATOM 2249 C C . ARG A 1 292 ? 11.223 9.636 -71.026 1.00 76.62 292 ARG A C 1
ATOM 2251 O O . ARG A 1 292 ? 12.009 8.781 -70.621 1.00 76.62 292 ARG A O 1
ATOM 2258 N N . TYR A 1 293 ? 11.095 10.829 -70.465 1.00 73.81 293 TYR A N 1
ATOM 2259 C CA . TYR A 1 293 ? 11.857 11.256 -69.304 1.00 73.81 293 TYR A CA 1
ATOM 2260 C C . TYR A 1 293 ? 10.977 11.966 -68.268 1.00 73.81 293 TYR A C 1
ATOM 2262 O O . TYR A 1 293 ? 10.096 12.755 -68.607 1.00 73.81 293 TYR A O 1
ATOM 2270 N N . ASP A 1 294 ? 11.258 11.696 -66.993 1.00 73.19 294 ASP A N 1
ATOM 2271 C CA . ASP A 1 294 ? 10.582 12.307 -65.852 1.00 73.19 294 ASP A CA 1
ATOM 2272 C C . ASP A 1 294 ? 11.518 13.338 -65.199 1.00 73.19 294 ASP A C 1
ATOM 2274 O O . ASP A 1 294 ? 12.502 12.984 -64.547 1.00 73.19 294 ASP A O 1
ATOM 2278 N N . VAL A 1 295 ? 11.215 14.630 -65.361 1.00 66.69 295 VAL A N 1
ATOM 2279 C CA . VAL A 1 295 ? 12.029 15.727 -64.809 1.00 66.69 295 VAL A CA 1
ATOM 2280 C C . VAL A 1 295 ? 11.639 15.960 -63.346 1.00 66.69 295 VAL A C 1
ATOM 2282 O O . VAL A 1 295 ? 10.505 16.365 -63.071 1.00 66.69 295 VAL A O 1
ATOM 2285 N N . ASN A 1 296 ? 12.566 15.766 -62.403 1.00 67.31 296 ASN A N 1
ATOM 2286 C CA . ASN A 1 296 ? 12.388 16.177 -61.005 1.00 67.31 296 ASN A CA 1
ATOM 2287 C C . ASN A 1 296 ? 13.091 17.517 -60.744 1.00 67.31 296 ASN A C 1
ATOM 2289 O O . ASN A 1 296 ? 14.224 17.725 -61.168 1.00 67.31 296 ASN A O 1
ATOM 2293 N N . ALA A 1 297 ? 12.447 18.414 -59.993 1.00 60.97 297 ALA A N 1
ATOM 2294 C CA . ALA A 1 297 ? 12.996 19.724 -59.643 1.00 60.97 297 ALA A CA 1
ATOM 2295 C C . ALA A 1 297 ? 14.345 19.664 -58.896 1.00 60.97 297 ALA A C 1
ATOM 2297 O O . ALA A 1 297 ? 15.090 20.635 -58.930 1.00 60.97 297 ALA A O 1
ATOM 2298 N N . ARG A 1 298 ? 14.682 18.555 -58.224 1.00 59.56 298 ARG A N 1
ATOM 2299 C CA . ARG A 1 298 ? 15.970 18.399 -57.517 1.00 59.56 298 ARG A CA 1
ATOM 2300 C C . ARG A 1 298 ? 17.103 17.846 -58.387 1.00 59.56 298 ARG A C 1
ATOM 2302 O O . ARG A 1 298 ? 18.258 17.882 -57.962 1.00 59.56 298 ARG A O 1
ATOM 2309 N N . ASP A 1 299 ? 16.797 17.407 -59.603 1.00 62.91 299 ASP A N 1
ATOM 2310 C CA . ASP A 1 299 ? 17.739 16.711 -60.468 1.00 62.91 299 ASP A CA 1
ATOM 2311 C C . ASP A 1 299 ? 18.233 17.643 -61.578 1.00 62.91 299 ASP A C 1
ATOM 2313 O O . ASP A 1 299 ? 17.580 17.848 -62.599 1.00 62.91 299 ASP A O 1
ATOM 2317 N N . VAL A 1 300 ? 19.415 18.235 -61.390 1.00 52.41 300 VAL A N 1
ATOM 2318 C CA . VAL A 1 300 ? 20.086 18.977 -62.468 1.00 52.41 300 VAL A CA 1
ATOM 2319 C C . VAL A 1 300 ? 20.696 17.970 -63.446 1.00 52.41 300 VAL A C 1
ATOM 2321 O O . VAL A 1 300 ? 21.640 17.258 -63.102 1.00 52.41 300 VAL A O 1
ATOM 2324 N N . VAL A 1 301 ? 20.142 17.922 -64.658 1.00 56.47 301 VAL A N 1
ATOM 2325 C CA . VAL A 1 301 ? 20.476 16.945 -65.705 1.00 56.47 301 VAL A CA 1
ATOM 2326 C C . VAL A 1 301 ? 21.764 17.322 -66.450 1.00 56.47 301 VAL A C 1
ATOM 2328 O O . VAL A 1 301 ? 22.008 18.493 -66.779 1.00 56.47 301 VAL A O 1
ATOM 2331 N N . GLY A 1 302 ? 22.589 16.312 -66.730 1.00 55.94 302 GLY A N 1
ATOM 2332 C CA . GLY A 1 302 ? 23.552 16.323 -67.830 1.00 55.94 302 GLY A CA 1
ATOM 2333 C C . GLY A 1 302 ? 22.992 15.507 -68.996 1.00 55.94 302 GLY A C 1
ATOM 2334 O O . GLY A 1 302 ? 22.500 14.399 -68.784 1.00 55.94 302 GLY A O 1
ATOM 2335 N N . LEU A 1 303 ? 23.023 16.081 -70.197 1.00 57.19 303 LEU A N 1
ATOM 2336 C CA . LEU A 1 303 ? 22.721 15.402 -71.454 1.00 57.19 303 LEU A CA 1
ATOM 2337 C C . LEU A 1 303 ? 24.032 15.272 -72.226 1.00 57.19 303 LEU A C 1
ATOM 2339 O O . LEU A 1 303 ? 24.738 16.268 -72.382 1.00 57.19 303 LEU A O 1
ATOM 2343 N N . ASP A 1 304 ? 24.346 14.068 -72.689 1.00 59.16 304 ASP A N 1
ATOM 2344 C CA . ASP A 1 304 ? 25.484 13.820 -73.572 1.00 59.16 304 ASP A CA 1
ATOM 2345 C C . ASP A 1 304 ? 25.047 12.966 -74.761 1.00 59.16 304 ASP A C 1
ATOM 2347 O O . ASP A 1 304 ? 24.217 12.063 -74.626 1.00 59.16 304 ASP A O 1
ATOM 2351 N N . LEU A 1 305 ? 25.619 13.257 -75.925 1.00 53.91 305 LEU A N 1
ATOM 2352 C CA . LEU A 1 305 ? 25.412 12.505 -77.154 1.00 53.91 305 LEU A CA 1
ATOM 2353 C C . LEU A 1 305 ? 26.751 11.898 -77.565 1.00 53.91 305 LEU A C 1
ATOM 2355 O O . LEU A 1 305 ? 27.621 12.576 -78.113 1.00 53.91 305 LEU A O 1
ATOM 2359 N N . SER A 1 306 ? 26.918 10.599 -77.330 1.00 54.28 306 SER A N 1
ATOM 2360 C CA . SER A 1 306 ? 28.116 9.880 -77.761 1.00 54.28 306 SER A CA 1
ATOM 2361 C C . SER A 1 306 ? 27.771 8.968 -78.940 1.00 54.28 306 SER A C 1
ATOM 2363 O O . SER A 1 306 ? 27.333 7.833 -78.755 1.00 54.28 306 SER A O 1
ATOM 2365 N N . GLY A 1 307 ? 27.953 9.456 -80.169 1.00 61.28 307 GLY A N 1
ATOM 2366 C CA . GLY A 1 307 ? 27.613 8.701 -81.385 1.00 61.28 307 GLY A CA 1
ATOM 2367 C C . GLY A 1 307 ? 26.112 8.738 -81.693 1.00 61.28 307 GLY A C 1
ATOM 2368 O O . GLY A 1 307 ? 25.564 9.820 -81.848 1.00 61.28 307 GLY A O 1
ATOM 2369 N N . THR A 1 308 ? 25.457 7.577 -81.783 1.00 54.06 308 THR A N 1
ATOM 2370 C CA . THR A 1 308 ? 23.993 7.430 -81.965 1.00 54.06 308 THR A CA 1
ATOM 2371 C C . THR A 1 308 ? 23.235 7.324 -80.639 1.00 54.06 308 THR A C 1
ATOM 2373 O O . THR A 1 308 ? 22.051 6.994 -80.623 1.00 54.06 308 THR A O 1
ATOM 2376 N N . LEU A 1 309 ? 23.930 7.555 -79.523 1.00 51.25 309 LEU A N 1
ATOM 2377 C CA . LEU A 1 309 ? 23.454 7.229 -78.190 1.00 51.25 309 LEU A CA 1
ATOM 2378 C C . LEU A 1 309 ? 23.264 8.487 -77.347 1.00 51.25 309 LEU A C 1
ATOM 2380 O O . LEU A 1 309 ? 24.247 9.118 -76.942 1.00 51.25 309 LEU A O 1
ATOM 2384 N N . LEU A 1 310 ? 22.011 8.829 -77.049 1.00 58.66 310 LEU A N 1
ATOM 2385 C CA . LEU A 1 310 ? 21.714 9.868 -76.068 1.00 58.66 310 LEU A CA 1
ATOM 2386 C C . LEU A 1 310 ? 21.777 9.265 -74.665 1.00 58.66 310 LEU A C 1
ATOM 2388 O O . LEU A 1 310 ? 21.056 8.313 -74.359 1.00 58.66 310 LEU A O 1
ATOM 2392 N N . ARG A 1 311 ? 22.626 9.840 -73.812 1.00 58.25 311 ARG A N 1
ATOM 2393 C CA . ARG A 1 311 ? 22.727 9.497 -72.394 1.00 58.25 311 ARG A CA 1
ATOM 2394 C C . ARG A 1 311 ? 22.253 10.665 -71.548 1.00 58.25 311 ARG A C 1
ATOM 2396 O O . ARG A 1 311 ? 22.751 11.783 -71.662 1.00 58.25 311 ARG A O 1
ATOM 2403 N N . MET A 1 312 ? 21.318 10.373 -70.654 1.00 58.34 312 MET A N 1
ATOM 2404 C CA . MET A 1 312 ? 20.825 11.317 -69.654 1.00 58.34 312 MET A CA 1
ATOM 2405 C C . MET A 1 312 ? 21.146 10.800 -68.258 1.00 58.34 312 MET A C 1
ATOM 2407 O O . MET A 1 312 ? 20.921 9.623 -67.970 1.00 58.34 312 MET A O 1
ATOM 2411 N N . TRP A 1 313 ? 21.642 11.670 -67.377 1.00 60.91 313 TRP A N 1
ATOM 2412 C CA . TRP A 1 313 ? 21.841 11.321 -65.969 1.00 60.91 313 TRP A CA 1
ATOM 2413 C C . TRP A 1 313 ? 21.346 12.404 -65.010 1.00 60.91 313 TRP A C 1
ATOM 2415 O O . TRP A 1 313 ? 21.402 13.604 -65.289 1.00 60.91 313 TRP A O 1
ATOM 2425 N N . SER A 1 314 ? 20.896 11.939 -63.845 1.00 54.84 314 SER A N 1
ATOM 2426 C CA . SER A 1 314 ? 20.504 12.731 -62.677 1.00 54.84 314 SER A CA 1
ATOM 2427 C C . SER A 1 314 ? 21.531 12.538 -61.549 1.00 54.84 314 SER A C 1
ATOM 2429 O O . SER A 1 314 ? 22.224 11.521 -61.499 1.00 54.84 314 SER A O 1
ATOM 2431 N N . ARG A 1 315 ? 21.654 13.524 -60.647 1.00 47.09 315 ARG A N 1
ATOM 2432 C CA . ARG A 1 315 ? 22.531 13.468 -59.460 1.00 47.09 315 ARG A CA 1
ATOM 2433 C C . ARG A 1 315 ? 21.888 12.806 -58.222 1.00 47.09 31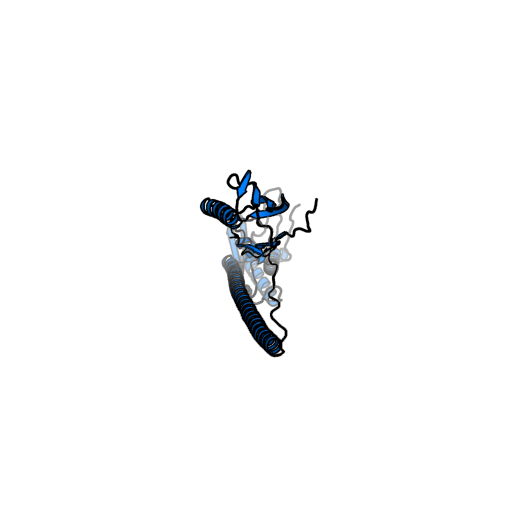5 ARG A C 1
ATOM 2435 O O . ARG A 1 315 ? 22.564 12.736 -57.199 1.00 47.09 315 ARG A O 1
ATOM 2442 N N . GLY A 1 316 ? 20.640 12.329 -58.290 1.00 49.69 316 GLY A N 1
ATOM 2443 C CA . GLY A 1 316 ? 19.925 11.698 -57.165 1.00 49.69 316 GLY A CA 1
ATOM 2444 C C . GLY A 1 316 ? 19.975 10.159 -57.126 1.00 49.69 316 GLY A C 1
ATOM 2445 O O . GLY A 1 316 ? 20.277 9.510 -58.126 1.00 49.69 316 GLY A O 1
ATOM 2446 N N . ASP A 1 317 ? 19.609 9.569 -55.976 1.00 39.22 317 ASP A N 1
ATOM 2447 C CA . ASP A 1 317 ? 19.678 8.124 -55.635 1.00 39.22 317 ASP A CA 1
ATOM 2448 C C . ASP A 1 317 ? 18.852 7.170 -56.533 1.00 39.22 317 ASP A C 1
ATOM 2450 O O . ASP A 1 317 ? 18.833 5.960 -56.321 1.00 39.22 317 ASP A O 1
ATOM 2454 N N . SER A 1 318 ? 18.179 7.685 -57.563 1.00 43.34 318 SER A N 1
ATOM 2455 C CA . SER A 1 318 ? 17.380 6.911 -58.525 1.00 43.34 318 SER A CA 1
ATOM 2456 C C . SER A 1 318 ? 17.855 7.078 -59.973 1.00 43.34 318 SER A C 1
ATOM 2458 O O . SER A 1 318 ? 17.064 6.927 -60.901 1.00 43.34 318 SER A O 1
ATOM 2460 N N . ALA A 1 319 ? 19.146 7.370 -60.178 1.00 44.34 319 ALA A N 1
ATOM 2461 C CA . ALA A 1 319 ? 19.761 7.536 -61.493 1.00 44.34 319 ALA A CA 1
ATOM 2462 C C . ALA A 1 319 ? 19.519 6.318 -62.411 1.00 44.34 319 ALA A C 1
ATOM 2464 O O . ALA A 1 319 ? 20.276 5.349 -62.417 1.00 44.34 319 ALA A O 1
ATOM 2465 N N . LYS A 1 320 ? 18.460 6.381 -63.223 1.00 49.78 320 LYS A N 1
ATOM 2466 C CA . LYS A 1 320 ? 18.278 5.521 -64.388 1.00 49.78 320 LYS A CA 1
ATOM 2467 C C . LYS A 1 320 ? 18.922 6.234 -65.567 1.00 49.78 320 LYS A C 1
ATOM 2469 O O . LYS A 1 320 ? 18.454 7.296 -65.970 1.00 49.78 320 LYS A O 1
ATOM 2474 N N . ALA A 1 321 ? 20.005 5.668 -66.090 1.00 50.00 321 ALA A N 1
ATOM 2475 C CA . ALA A 1 321 ? 20.507 6.068 -67.394 1.00 50.00 321 ALA A CA 1
ATOM 2476 C C . ALA A 1 321 ? 19.444 5.670 -68.423 1.00 50.00 321 ALA A C 1
ATOM 2478 O O . ALA A 1 321 ? 19.162 4.483 -68.592 1.00 50.00 321 ALA A O 1
ATOM 2479 N N . LEU A 1 322 ? 18.802 6.657 -69.045 1.00 54.72 322 LEU A N 1
ATOM 2480 C CA . LEU A 1 322 ? 17.980 6.398 -70.217 1.00 54.72 322 LEU A CA 1
ATOM 2481 C C . LEU A 1 322 ? 18.936 6.300 -71.404 1.00 54.72 322 LEU A C 1
ATOM 2483 O O . LEU A 1 322 ? 19.706 7.229 -71.652 1.00 54.72 322 LEU A O 1
ATOM 2487 N N . GLU A 1 323 ? 18.924 5.154 -72.071 1.00 55.66 323 GLU A N 1
ATOM 2488 C CA . GLU A 1 323 ? 19.779 4.868 -73.214 1.00 55.66 323 GLU A CA 1
ATOM 2489 C C . GLU A 1 323 ? 18.887 4.758 -74.448 1.00 55.66 323 GLU A C 1
ATOM 2491 O O . GLU A 1 323 ? 18.058 3.852 -74.547 1.00 55.66 323 GLU A O 1
ATOM 2496 N N . ILE A 1 324 ? 19.016 5.725 -75.352 1.00 57.25 324 ILE A N 1
ATOM 2497 C CA . ILE A 1 324 ? 18.269 5.754 -76.610 1.00 57.25 324 ILE A CA 1
ATOM 2498 C C . ILE A 1 324 ? 19.261 5.379 -77.701 1.00 57.25 324 ILE A C 1
ATOM 2500 O O . ILE A 1 324 ? 20.203 6.131 -77.952 1.00 57.25 324 ILE A O 1
ATOM 2504 N N . SER A 1 325 ? 19.074 4.209 -78.309 1.00 55.53 325 SER A N 1
ATOM 2505 C CA . SER A 1 325 ? 19.833 3.762 -79.476 1.00 55.53 325 SER A CA 1
ATOM 2506 C C . SER A 1 325 ? 18.913 3.668 -80.692 1.00 55.53 325 SER A C 1
ATOM 2508 O O . SER A 1 325 ? 17.728 3.362 -80.557 1.00 55.53 325 SER A O 1
ATOM 2510 N N . ARG A 1 326 ? 19.478 3.887 -81.887 1.00 57.91 326 ARG A N 1
ATOM 2511 C CA . ARG A 1 326 ? 18.789 3.738 -83.185 1.00 57.91 326 ARG A CA 1
ATOM 2512 C C . ARG A 1 326 ? 17.986 2.439 -83.329 1.00 57.91 326 ARG A C 1
ATOM 2514 O O . ARG A 1 326 ? 16.943 2.429 -83.963 1.00 57.91 326 ARG A O 1
ATOM 2521 N N . GLU A 1 327 ? 18.456 1.348 -82.729 1.00 47.16 327 GLU A N 1
ATOM 2522 C CA . GLU A 1 327 ? 17.884 0.006 -82.904 1.00 47.16 327 GLU A CA 1
ATOM 2523 C C . GLU A 1 327 ? 16.672 -0.290 -82.005 1.00 47.16 327 GLU A C 1
ATOM 2525 O O . GLU A 1 327 ? 16.052 -1.345 -82.133 1.00 47.16 327 GLU A O 1
ATOM 2530 N N . ARG A 1 328 ? 16.305 0.616 -81.089 1.00 45.16 328 ARG A N 1
ATOM 2531 C CA . ARG A 1 328 ? 15.162 0.436 -80.181 1.00 45.16 328 ARG A CA 1
ATOM 2532 C C . ARG A 1 328 ? 14.088 1.494 -80.409 1.00 45.16 328 ARG A C 1
ATOM 2534 O O . ARG A 1 328 ? 13.762 2.271 -79.517 1.00 45.16 328 ARG A O 1
ATOM 2541 N N . VAL A 1 329 ? 13.470 1.462 -81.586 1.00 41.41 329 VAL A N 1
ATOM 2542 C CA . VAL A 1 329 ? 12.093 1.948 -81.736 1.00 41.41 329 VAL A CA 1
ATOM 2543 C C . VAL A 1 329 ? 11.183 0.817 -81.257 1.00 41.41 329 VAL A C 1
ATOM 2545 O O . VAL A 1 329 ? 10.861 -0.106 -82.000 1.00 41.41 329 VAL A O 1
ATOM 2548 N N . VAL A 1 330 ? 10.858 0.823 -79.965 1.00 38.31 330 VAL A N 1
ATOM 2549 C CA . VAL A 1 330 ? 9.792 -0.031 -79.428 1.00 38.31 330 VAL A CA 1
ATOM 2550 C C . VAL A 1 330 ? 8.478 0.673 -79.759 1.00 38.31 330 VAL A C 1
ATOM 2552 O O . VAL A 1 330 ? 8.292 1.811 -79.332 1.00 38.31 330 VAL A O 1
ATOM 2555 N N . ALA A 1 331 ? 7.635 0.024 -80.565 1.00 32.41 331 ALA A N 1
ATOM 2556 C CA . ALA A 1 331 ? 6.255 0.446 -80.812 1.00 32.41 331 ALA A CA 1
ATOM 2557 C C . ALA A 1 331 ? 5.416 0.418 -79.525 1.00 32.41 331 ALA A C 1
ATOM 2559 O O . ALA A 1 331 ? 5.666 -0.476 -78.680 1.00 32.41 331 ALA A O 1
#

Radius of gyration: 51.48 Å; chains: 1; bounding box: 98×46×134 Å

Foldseek 3Di:
DWQFDAAQCQVVCVPPDVVVLLVQLVVVLVVCCVVVLAAPPWDWDWDKDDDPPFIATEIATADGPPDLFADLVVLVCCVVPVPDDDPDDGGDPVNVSNQVVSQSSSRNNKGWRDDPVPPDTDMNHDYGYDYDPVVSVVSSVVSVVVVVVVVVVVVVVVVVVVVVVVVVVVVVVVVVVVVVVVVVVVVVVVVVVVVVVVVVVVVVVVVVVVVVVVVPPDDPDPDDPPDLFAFCWKQKCKPDPQRHGDIGRDPVRVLVSLLVVLVVCVVVVNQDDWMWMKMWIATPVGDIWIDIDTRGSQWNWDWDDDRQWIWIFTPDPPTDTDTTHSVDPDD

Secondary structure (DSSP, 8-state):
----EE-TTHHHHTTS-HHHHHHHHHHHHHHHHHHTSS-TT-EEEEEEEEETTEEEEEEEEEE-TT---B-HHHHHHHHH-TT------SB-HHHHHHHHHHHHHHHTT-EE--BTTTTB--BS-B--EEE-HHHHHHHHHHHHHHHHHHHHHHHHHHHHHHHHHHHHHHHHHHHHHHHHHHHHHHHHHHHHHHHHHHHHHHHHHHHHHHHHHHTT-----------PPPEEEEEEEESSTTTTTEEESSHHHHHHHHHHHHHHHHHTT--S-EEEEEEEEEETTS-EEEEEEEEETT---EEEEETTEEEEE-SSTT---EEE-TT----

pLDDT: mean 85.35, std 17.17, range [32.41, 98.69]

Sequence (331 aa):
MSRDFKGSKYAETKDLDLAEIAKLVRADIKAAVKAGDLPKGTKTSVRISRYSMGQSLTATITECPGLIVANPDRVRFDLDDPHGHTTLPLLSPDATRVVGVVQDITDSYNYDSSDPASDYYNVRFYGGAGFCSEFEERSRDEIRSRFETEAEQIEAANMMARGLRSIGFEIERQETAKRIAEEKVRRAAEKKAKQTAAVQEGVRRAATAEAARAEGMGDCEPSGYEGRPRIAWIETESESPALNGRVYGSINELSDAVRAVARERIAGGRTGGYHKTWLTITWDDGETGQARYDVNARDVVGLDLSGTLLRMWSRGDSAKALEISRERVVA